Protein AF-A0A6L5K051-F1 (afdb_monomer)

Organism: Rhodocyclus tenuis (NCBI:txid1066)

Solvent-accessible surface area (backbone atoms only — not comparable to full-atom values): 16246 Å² total; per-residue (Å²): 131,89,74,88,84,75,87,75,92,74,72,88,47,52,93,65,36,58,68,44,36,49,52,49,55,48,61,52,51,78,69,44,66,83,86,56,74,38,72,46,80,41,66,62,33,51,41,56,59,35,55,50,50,77,45,16,72,32,46,60,33,37,30,37,34,65,46,56,59,57,36,51,31,66,68,66,47,56,70,76,52,64,88,68,86,67,63,47,67,61,43,51,52,53,31,54,77,68,50,41,39,71,68,34,40,40,43,64,74,56,50,76,44,50,82,74,54,82,79,38,46,74,51,80,83,44,89,39,47,70,27,33,43,26,79,48,94,56,42,48,73,92,52,74,65,65,42,76,53,90,78,73,62,44,72,82,68,33,81,28,29,40,37,35,51,45,42,57,50,77,74,34,83,48,73,84,50,39,58,60,51,52,48,53,51,50,51,51,50,54,51,53,60,72,68,54,83,81,82,52,54,62,26,45,45,75,37,80,69,26,79,79,64,59,61,71,69,57,57,51,53,36,53,76,68,69,22,38,37,65,65,52,27,61,77,66,74,44,70,81,88,54,64,65,52,36,48,31,48,68,32,35,41,33,36,42,80,43,44,64,59,56,43,29,44,66,74,65,30,63,92,40,51,49,76,42,72,78,78,132

Nearest PDB structures (foldseek):
  5xj2-assembly2_B  TM=2.422E-01  e=1.040E+00  Streptococcus pneumoniae TIGR4
  1dus-assembly1_A  TM=2.646E-01  e=6.492E+00  Methanocaldococcus jannaschii

Secondary structure (DSSP, 8-state):
--------------TT-HHHHHHHHHHHHTTS-TT--EEEEES---SHHHHHHHHBTTEEEEEEE--HHHHH-HHHHHHH-------HHHHHHHHHHTTHHHHTTB-HHHHTTGGGS---SS-TTSTTEEEEEESSTTTTTT-SSEEEP-PPPPSS-EEEEEEE---HHHH--SHHHHHHHHHHHHHHHHHHHHT-TT-S-EEEEPPTTHHHHS-HHHHHHHHHTT-BHHHHHHHTT--TTS-GGGGTEEEEEEESS-HHHHHHHHHT-GGGEEEE----

Mean predicted aligned error: 7.07 Å

Radius of gyration: 20.84 Å; Cα contacts (8 Å, |Δi|>4): 403; chains: 1; bounding box: 48×43×55 Å

pLDDT: mean 84.55, std 11.73, range [38.16, 95.94]

Sequence (280 aa):
MAGERVNCAVEDDGIWSISRTCELLQRIHERIPATADVAIYLPHTAFLFGKLLKISGRVREIYYLEEGYTSANTALLSQYCAPTPLDEAALVAALDAASLVDAWRIDRRRLAHLNEIPESALDARCEKYAGAFACSDDAFLGMAGVNRLPLVVAPRETSAQLLSFWGISNRYCDTRQIDPACRMVCEIIDVMLHENKSGLPMLVKLHPRDRKGLPAWFYERLRQRGVDYFAYCQRRAINTNIEPALLNFAHYHIFGRTAQAKYVSAFLGAPRMTQYGSAE

Structure (mmCIF, N/CA/C/O backbone):
data_AF-A0A6L5K051-F1
#
_entry.id   AF-A0A6L5K051-F1
#
loop_
_atom_site.group_PDB
_atom_site.id
_atom_site.type_symbol
_atom_site.label_atom_id
_atom_site.label_alt_id
_atom_site.label_comp_id
_atom_site.label_asym_id
_atom_site.label_entity_id
_atom_site.label_seq_id
_atom_site.pdbx_PDB_ins_code
_atom_site.Cartn_x
_atom_site.Cartn_y
_atom_site.Cartn_z
_atom_site.occupancy
_atom_site.B_iso_or_equiv
_atom_site.auth_seq_id
_atom_site.auth_comp_id
_atom_site.auth_asym_id
_atom_site.auth_atom_id
_atom_site.pdbx_PDB_model_num
ATOM 1 N N . MET A 1 1 ? -19.509 -18.912 13.335 1.00 38.16 1 MET A N 1
ATOM 2 C CA . MET A 1 1 ? -20.319 -18.184 12.336 1.00 38.16 1 MET A CA 1
ATOM 3 C C . MET A 1 1 ? -19.361 -17.467 11.406 1.00 38.16 1 MET A C 1
ATOM 5 O O . MET A 1 1 ? -18.442 -16.836 11.910 1.00 38.16 1 MET A O 1
ATOM 9 N N . ALA A 1 2 ? -19.497 -17.625 10.090 1.00 49.41 2 ALA A N 1
ATOM 10 C CA . ALA A 1 2 ? -18.684 -16.856 9.153 1.00 49.41 2 ALA A CA 1
ATOM 11 C C . ALA A 1 2 ? -19.181 -15.404 9.189 1.00 49.41 2 ALA A C 1
ATOM 13 O O . ALA A 1 2 ? -20.320 -15.146 8.813 1.00 49.41 2 ALA A O 1
ATOM 14 N N . GLY A 1 3 ? -18.375 -14.489 9.730 1.00 62.06 3 GLY A N 1
ATOM 15 C CA . GLY A 1 3 ? -18.686 -13.061 9.691 1.00 62.06 3 GLY A CA 1
ATOM 16 C C . GLY A 1 3 ? -18.733 -12.560 8.248 1.00 62.06 3 GLY A C 1
ATOM 17 O O . GLY A 1 3 ? -18.003 -13.061 7.388 1.00 62.06 3 GLY A O 1
ATOM 18 N N . GLU A 1 4 ? -19.596 -11.583 7.980 1.00 75.25 4 GLU A N 1
ATOM 19 C CA . GLU A 1 4 ? -19.651 -10.915 6.683 1.00 75.25 4 GLU A CA 1
ATOM 20 C C . GLU A 1 4 ? -18.319 -10.201 6.415 1.00 75.25 4 GLU A C 1
ATOM 22 O O . GLU A 1 4 ? -17.843 -9.408 7.230 1.00 75.25 4 GLU A O 1
ATOM 27 N N . ARG A 1 5 ? -17.682 -10.516 5.282 1.00 70.94 5 ARG A N 1
ATOM 28 C CA . ARG A 1 5 ? -16.441 -9.857 4.866 1.00 70.94 5 ARG A CA 1
ATOM 29 C C . ARG A 1 5 ? -16.779 -8.634 4.032 1.00 70.94 5 ARG A C 1
ATOM 31 O O . ARG A 1 5 ? -17.250 -8.762 2.906 1.00 70.94 5 ARG A O 1
ATOM 38 N N . VAL A 1 6 ? -16.469 -7.464 4.572 1.00 68.06 6 VAL A N 1
ATOM 39 C CA . VAL A 1 6 ? -16.655 -6.183 3.895 1.00 68.06 6 VAL A CA 1
ATOM 40 C C . VAL A 1 6 ? -15.299 -5.659 3.446 1.00 68.06 6 VAL A C 1
ATOM 42 O O . VAL A 1 6 ? -14.445 -5.321 4.263 1.00 68.06 6 VAL A O 1
ATOM 45 N N . ASN A 1 7 ? -15.100 -5.583 2.130 1.00 65.50 7 ASN A N 1
ATOM 46 C CA . ASN A 1 7 ? -13.890 -5.008 1.555 1.00 65.50 7 ASN A CA 1
ATOM 47 C C . ASN A 1 7 ? -14.082 -3.505 1.351 1.00 65.50 7 ASN A C 1
ATOM 49 O O . ASN A 1 7 ? -14.901 -3.074 0.537 1.00 65.50 7 ASN A O 1
ATOM 53 N N . CYS A 1 8 ? -13.283 -2.703 2.049 1.00 61.91 8 CYS A N 1
ATOM 54 C CA . CYS A 1 8 ? -13.222 -1.267 1.831 1.00 61.91 8 CYS A CA 1
ATOM 55 C C . CYS A 1 8 ? -11.930 -0.909 1.104 1.00 61.91 8 CYS A C 1
ATOM 57 O O . CYS A 1 8 ? -10.852 -1.025 1.674 1.00 61.91 8 CYS A O 1
ATOM 59 N N . ALA A 1 9 ? -12.035 -0.449 -0.145 1.00 57.34 9 ALA A N 1
ATOM 60 C CA . ALA A 1 9 ? -10.922 0.245 -0.779 1.00 57.34 9 ALA A CA 1
ATOM 61 C C . ALA A 1 9 ? -10.724 1.584 -0.057 1.00 57.34 9 ALA A C 1
ATOM 63 O O . ALA A 1 9 ? -11.646 2.405 -0.004 1.00 57.34 9 ALA A O 1
ATOM 64 N N . VAL A 1 10 ? -9.544 1.766 0.524 1.00 51.62 10 VAL A N 1
ATOM 65 C CA . VAL A 1 10 ? -9.167 2.963 1.274 1.00 51.62 10 VAL A CA 1
ATOM 66 C C . VAL A 1 10 ? -8.124 3.706 0.452 1.00 51.62 10 VAL A C 1
ATOM 68 O O . VAL A 1 10 ? -7.125 3.123 0.036 1.00 51.62 10 VAL A O 1
ATOM 71 N N . GLU A 1 11 ? -8.393 4.975 0.151 1.00 53.03 11 GLU A N 1
ATOM 72 C CA . GLU A 1 11 ? -7.347 5.866 -0.348 1.00 53.03 11 GLU A CA 1
ATOM 73 C C . GLU A 1 11 ? -6.447 6.262 0.822 1.00 53.03 11 GLU A C 1
ATOM 75 O O . GLU A 1 11 ? -6.932 6.306 1.948 1.00 53.03 11 GLU A O 1
ATOM 80 N N . ASP A 1 12 ? -5.170 6.550 0.556 1.00 55.09 12 ASP A N 1
ATOM 81 C CA . ASP A 1 12 ? -4.231 7.078 1.555 1.00 55.09 12 ASP A CA 1
ATOM 82 C C . ASP A 1 12 ? -4.906 8.208 2.353 1.00 55.09 12 ASP A C 1
ATOM 84 O O . ASP A 1 12 ? -5.230 9.278 1.813 1.00 55.09 12 ASP A O 1
ATOM 88 N N . ASP A 1 13 ? -5.160 7.935 3.633 1.00 51.41 13 ASP A N 1
ATOM 89 C CA . ASP A 1 13 ? -5.862 8.827 4.545 1.00 51.41 13 ASP A CA 1
ATOM 90 C C . ASP A 1 13 ? -5.037 10.079 4.842 1.00 51.41 13 ASP A C 1
ATOM 92 O O . ASP A 1 13 ? -5.566 11.019 5.417 1.00 51.41 13 ASP A O 1
ATOM 96 N N . GLY A 1 14 ? -3.796 10.167 4.351 1.00 54.16 14 GLY A N 1
ATOM 97 C CA . GLY A 1 14 ? -2.896 11.266 4.627 1.00 54.16 14 GLY A CA 1
ATOM 98 C C . GLY A 1 14 ? -2.503 11.213 6.093 1.00 54.16 14 GLY A C 1
ATOM 99 O O . GLY A 1 14 ? -3.328 11.409 6.982 1.00 54.16 14 GLY A O 1
ATOM 100 N N . ILE A 1 15 ? -1.223 10.964 6.346 1.00 62.50 15 ILE A N 1
ATOM 101 C CA . ILE A 1 15 ? -0.647 10.890 7.691 1.00 62.50 15 ILE A CA 1
ATOM 102 C C . ILE A 1 15 ? -1.201 12.047 8.556 1.00 62.50 15 ILE A C 1
ATOM 104 O O . ILE A 1 15 ? -0.953 13.214 8.260 1.00 62.50 15 ILE A O 1
ATOM 108 N N . TRP A 1 16 ? -1.997 11.711 9.581 1.00 68.31 16 TRP A N 1
ATOM 109 C CA . TRP A 1 16 ? -2.620 12.637 10.551 1.00 68.31 16 TRP A CA 1
ATOM 110 C C . TRP A 1 16 ? -3.780 13.539 10.070 1.00 68.31 16 TRP A C 1
ATOM 112 O O . TRP A 1 16 ? -4.185 14.443 10.801 1.00 68.31 16 TRP A O 1
ATOM 122 N N . SER A 1 17 ? -4.383 13.313 8.899 1.00 83.94 17 SER A N 1
ATOM 123 C CA . SER A 1 17 ? -5.519 14.131 8.438 1.00 83.94 17 SER A CA 1
ATOM 124 C C . SER A 1 17 ? -6.824 13.799 9.176 1.00 83.94 17 SER A C 1
ATOM 126 O O . SER A 1 17 ? -7.394 12.718 9.005 1.00 83.94 17 SER A O 1
ATOM 128 N N . ILE A 1 18 ? -7.345 14.762 9.948 1.00 88.00 18 ILE A N 1
ATOM 129 C CA . ILE A 1 18 ? -8.631 14.636 10.661 1.00 88.00 18 ILE A CA 1
ATOM 130 C C . ILE A 1 18 ? -9.780 14.375 9.681 1.00 88.00 18 ILE A C 1
ATOM 132 O O . ILE A 1 18 ? -10.537 13.423 9.871 1.00 88.00 18 ILE A O 1
ATOM 136 N N . SER A 1 19 ? -9.899 15.183 8.622 1.00 88.12 19 SER A N 1
ATOM 137 C CA . SER A 1 19 ? -11.010 15.079 7.667 1.00 88.12 19 SER A CA 1
ATOM 138 C C . SER A 1 19 ? -11.024 13.730 6.954 1.00 88.12 19 SER A C 1
ATOM 140 O O . SER A 1 19 ? -12.034 13.031 6.986 1.00 88.12 19 SER A O 1
ATOM 142 N N . ARG A 1 20 ? -9.886 13.309 6.392 1.00 84.44 20 ARG A N 1
ATOM 143 C CA . ARG A 1 20 ? -9.772 12.017 5.704 1.00 84.44 20 ARG A CA 1
ATOM 144 C C . ARG A 1 20 ? -9.960 10.834 6.649 1.00 84.44 20 ARG A C 1
ATOM 146 O O . ARG A 1 20 ? -10.574 9.845 6.258 1.00 84.44 20 ARG A O 1
ATOM 153 N N . THR A 1 21 ? -9.500 10.939 7.899 1.00 88.75 21 THR A N 1
ATOM 154 C CA . THR A 1 21 ? -9.758 9.897 8.903 1.00 88.75 21 THR A CA 1
ATOM 155 C C . THR A 1 21 ? -11.252 9.783 9.220 1.00 88.75 21 THR A C 1
ATOM 157 O O . THR A 1 21 ? -11.773 8.670 9.307 1.00 88.75 21 THR A O 1
ATOM 160 N N . CYS A 1 22 ? -11.963 10.907 9.355 1.00 90.88 22 CYS A N 1
ATOM 161 C CA . CYS A 1 22 ? -13.413 10.903 9.560 1.00 90.88 22 CYS A CA 1
ATOM 162 C C . CYS A 1 22 ? -14.143 10.295 8.353 1.00 90.88 22 CYS A C 1
ATOM 164 O O . CYS A 1 22 ? -14.974 9.406 8.529 1.00 90.88 22 CYS A O 1
ATOM 166 N N . GLU A 1 23 ? -13.782 10.696 7.130 1.00 88.88 23 GLU A N 1
ATOM 167 C CA . GLU A 1 23 ? -14.338 10.117 5.900 1.00 88.88 23 GLU A CA 1
ATOM 168 C C . GLU A 1 23 ? -14.112 8.601 5.824 1.00 88.88 23 GLU A C 1
ATOM 170 O O . GLU A 1 23 ? -15.012 7.852 5.443 1.00 88.88 23 GLU A O 1
ATOM 175 N N . LEU A 1 24 ? -12.924 8.126 6.209 1.00 87.44 24 LEU A N 1
ATOM 176 C CA . LEU A 1 24 ? -12.606 6.703 6.242 1.00 87.44 24 LEU A CA 1
ATOM 177 C C . LEU A 1 24 ? -13.478 5.948 7.254 1.00 87.44 24 LEU A C 1
ATOM 179 O O . LEU A 1 24 ? -14.102 4.943 6.904 1.00 87.44 24 LEU A O 1
ATOM 183 N N . LEU A 1 25 ? -13.558 6.438 8.493 1.00 90.62 25 LEU A N 1
ATOM 184 C CA . LEU A 1 25 ? -14.409 5.854 9.532 1.00 90.62 25 LEU A CA 1
ATOM 185 C C . LEU A 1 25 ? -15.881 5.833 9.112 1.00 90.62 25 LEU A C 1
ATOM 187 O O . LEU A 1 25 ? -16.574 4.846 9.361 1.00 90.62 25 LEU A O 1
ATOM 191 N N . GLN A 1 26 ? -16.356 6.881 8.444 1.00 91.31 26 GLN A N 1
ATOM 192 C CA . GLN A 1 26 ? -17.721 6.946 7.939 1.00 91.31 26 GLN A CA 1
ATOM 193 C C . GLN A 1 26 ? -17.963 5.909 6.834 1.00 91.31 26 GLN A C 1
ATOM 195 O O . GLN A 1 26 ? -18.887 5.106 6.948 1.00 91.31 26 GLN A O 1
ATOM 200 N N . ARG A 1 27 ? -17.090 5.837 5.821 1.00 88.50 27 ARG A N 1
ATOM 201 C CA . ARG A 1 27 ? -17.205 4.855 4.725 1.00 88.50 27 ARG A CA 1
ATOM 202 C C . ARG A 1 27 ? -17.170 3.414 5.211 1.00 88.50 27 ARG A C 1
ATOM 204 O O . ARG A 1 27 ? -17.828 2.556 4.625 1.00 88.50 27 ARG A O 1
ATOM 211 N N . ILE A 1 28 ? -16.369 3.123 6.239 1.00 87.75 28 ILE A N 1
ATOM 212 C CA . ILE A 1 28 ? -16.391 1.797 6.853 1.00 87.75 28 ILE A CA 1
ATOM 213 C C . ILE A 1 28 ? -17.730 1.612 7.568 1.00 87.75 28 ILE A C 1
ATOM 215 O O . ILE A 1 28 ? -18.412 0.640 7.272 1.00 87.75 28 ILE A O 1
ATOM 219 N N . HIS A 1 29 ? -18.141 2.549 8.433 1.00 88.44 29 HIS A N 1
ATOM 220 C CA . HIS A 1 29 ? -19.393 2.459 9.191 1.00 88.44 29 HIS A CA 1
ATOM 221 C C . HIS A 1 29 ? -20.619 2.215 8.299 1.00 88.44 29 HIS A C 1
ATOM 223 O O . HIS A 1 29 ? -21.429 1.357 8.625 1.00 88.44 29 HIS A O 1
ATOM 229 N N . GLU A 1 30 ? -20.717 2.894 7.156 1.00 89.81 30 GLU A N 1
ATOM 230 C CA . GLU A 1 30 ? -21.809 2.744 6.181 1.00 89.81 30 GLU A CA 1
ATOM 231 C C . GLU A 1 30 ? -21.907 1.338 5.569 1.00 89.81 30 GLU A C 1
ATOM 233 O O . GLU A 1 30 ? -22.959 0.954 5.062 1.00 89.81 30 GLU A O 1
ATOM 238 N N . ARG A 1 31 ? -20.823 0.557 5.607 1.00 87.31 31 ARG A N 1
ATOM 239 C CA . ARG A 1 31 ? -20.755 -0.779 5.004 1.00 87.31 31 ARG A CA 1
ATOM 240 C C . ARG A 1 31 ? -20.834 -1.918 6.014 1.00 87.31 31 ARG A C 1
ATOM 242 O O . ARG A 1 31 ? -20.873 -3.067 5.593 1.00 87.31 31 ARG A O 1
ATOM 249 N N . ILE A 1 32 ? -20.839 -1.630 7.316 1.00 85.69 32 ILE A N 1
ATOM 250 C CA . ILE A 1 32 ? -20.931 -2.651 8.369 1.00 85.69 32 ILE A CA 1
ATOM 251 C C . ILE A 1 32 ? -22.110 -2.372 9.312 1.00 85.69 32 ILE A C 1
ATOM 253 O O . ILE A 1 32 ? -22.264 -1.238 9.771 1.00 85.69 32 ILE A O 1
ATOM 257 N N . PRO A 1 33 ? -22.909 -3.387 9.699 1.00 84.69 33 PRO A N 1
ATOM 258 C CA . PRO A 1 33 ? -24.060 -3.191 10.583 1.00 84.69 33 PRO A CA 1
ATOM 259 C C . PRO A 1 33 ? -23.672 -2.482 11.881 1.00 84.69 33 PRO A C 1
ATOM 261 O O . PRO A 1 33 ? -22.758 -2.940 12.563 1.00 84.69 33 PRO A O 1
ATOM 264 N N . ALA A 1 34 ? -24.362 -1.397 12.253 1.00 83.19 34 ALA A N 1
ATOM 265 C CA . ALA A 1 34 ? -23.999 -0.523 13.382 1.00 83.19 34 ALA A CA 1
ATOM 266 C C . ALA A 1 34 ? -23.792 -1.254 14.728 1.00 83.19 34 ALA A C 1
ATOM 268 O O . ALA A 1 34 ? -23.049 -0.784 15.586 1.00 83.19 34 ALA A O 1
ATOM 269 N N . THR A 1 35 ? -24.421 -2.417 14.908 1.00 81.38 35 THR A N 1
ATOM 270 C CA . THR A 1 35 ? -24.326 -3.254 16.113 1.00 81.38 35 THR A CA 1
ATOM 271 C C . THR A 1 35 ? -23.187 -4.273 16.084 1.00 81.38 35 THR A C 1
ATOM 273 O O . THR A 1 35 ? -22.880 -4.851 17.124 1.00 81.38 35 THR A O 1
ATOM 276 N N . ALA A 1 36 ? -22.569 -4.506 14.925 1.00 84.88 36 ALA A N 1
ATOM 277 C CA . ALA A 1 36 ? -21.522 -5.502 14.759 1.00 84.88 36 ALA A CA 1
ATOM 278 C C . ALA A 1 36 ? -20.193 -5.029 15.357 1.00 84.88 36 ALA A C 1
ATOM 280 O O . ALA A 1 36 ? -19.746 -3.903 15.107 1.00 84.88 36 ALA A O 1
ATOM 281 N N . ASP A 1 37 ? -19.557 -5.930 16.100 1.00 88.75 37 ASP A N 1
ATOM 282 C CA . ASP A 1 37 ? -18.143 -5.842 16.443 1.00 88.75 37 ASP A CA 1
ATOM 283 C C . ASP A 1 37 ? -17.278 -6.074 15.190 1.00 88.75 37 ASP A C 1
ATOM 285 O O . ASP A 1 37 ? -17.676 -6.784 14.263 1.00 88.75 37 ASP A O 1
ATOM 289 N N . VAL A 1 38 ? -16.090 -5.466 15.157 1.00 90.25 38 VAL A N 1
ATOM 290 C CA . VAL A 1 38 ? -15.238 -5.402 13.961 1.00 90.25 38 VAL A CA 1
ATOM 291 C C . VAL A 1 38 ? -13.844 -5.949 14.251 1.00 90.25 38 VAL A C 1
ATOM 293 O O . VAL A 1 38 ? -13.198 -5.553 15.226 1.00 90.25 38 VAL A O 1
ATOM 296 N N . ALA A 1 39 ? -13.367 -6.806 13.351 1.00 92.31 39 ALA A N 1
ATOM 297 C CA . ALA A 1 39 ? -11.957 -7.143 13.199 1.00 92.31 39 ALA A CA 1
ATOM 298 C C . ALA A 1 39 ? -11.387 -6.367 12.004 1.00 92.31 39 ALA A C 1
ATOM 300 O O . ALA A 1 39 ? -11.973 -6.389 10.919 1.00 92.31 39 ALA A O 1
ATOM 301 N N . ILE A 1 40 ? -10.266 -5.669 12.190 1.00 90.56 40 ILE A N 1
ATOM 302 C CA . ILE A 1 40 ? -9.651 -4.837 11.148 1.00 90.56 40 ILE A CA 1
ATOM 303 C C . ILE A 1 40 ? -8.306 -5.430 10.744 1.00 90.56 40 ILE A C 1
ATOM 305 O O . ILE A 1 40 ? -7.479 -5.748 11.592 1.00 90.56 40 ILE A O 1
ATOM 309 N N . TYR A 1 41 ? -8.090 -5.538 9.436 1.00 91.00 41 TYR A N 1
ATOM 310 C CA . TYR A 1 41 ? -6.853 -6.008 8.822 1.00 91.00 41 TYR A CA 1
ATOM 311 C C . TYR A 1 41 ? -6.197 -4.820 8.122 1.00 91.00 41 TYR A C 1
ATOM 313 O O . TYR A 1 41 ? -6.800 -4.243 7.216 1.00 91.00 41 TYR A O 1
ATOM 321 N N . LEU A 1 42 ? -5.004 -4.415 8.554 1.00 87.44 42 LEU A N 1
ATOM 322 C CA . LEU A 1 42 ? -4.364 -3.191 8.064 1.00 87.44 42 LEU A CA 1
ATOM 323 C C . LEU A 1 42 ? -2.828 -3.287 8.048 1.00 87.44 42 LEU A C 1
ATOM 325 O O . LEU A 1 42 ? -2.269 -4.067 8.812 1.00 87.44 42 LEU A O 1
ATOM 329 N N . PRO A 1 43 ? -2.120 -2.509 7.210 1.00 81.12 43 PRO A N 1
ATOM 330 C CA . PRO A 1 43 ? -0.661 -2.601 7.113 1.00 81.12 43 PRO A CA 1
ATOM 331 C C . PRO A 1 43 ? 0.077 -2.070 8.356 1.00 81.12 43 PRO A C 1
ATOM 333 O O . PRO A 1 43 ? 1.040 -2.681 8.814 1.00 81.12 43 PRO A O 1
ATOM 336 N N . HIS A 1 44 ? -0.390 -0.966 8.950 1.00 78.38 44 HIS A N 1
ATOM 337 C CA . HIS A 1 44 ? 0.209 -0.354 10.145 1.00 78.38 44 HIS A CA 1
ATOM 338 C C . HIS A 1 44 ? -0.776 0.584 10.872 1.00 78.38 44 HIS A C 1
ATOM 340 O O . HIS A 1 44 ? -1.638 1.205 10.253 1.00 78.38 44 HIS A O 1
ATOM 346 N N . THR A 1 45 ? -0.635 0.755 12.189 1.00 71.06 45 THR A N 1
ATOM 347 C CA . THR A 1 45 ? -1.493 1.627 13.027 1.00 71.06 45 THR A CA 1
ATOM 348 C C . THR A 1 45 ? -0.870 2.984 13.365 1.00 71.06 45 THR A C 1
ATOM 350 O O . THR A 1 45 ? -1.366 3.661 14.261 1.00 71.06 45 THR A O 1
ATOM 353 N N . ALA A 1 46 ? 0.232 3.378 12.721 1.00 66.69 46 ALA A N 1
ATOM 354 C CA . ALA A 1 46 ? 1.063 4.493 13.192 1.00 66.69 46 ALA A CA 1
ATOM 355 C C . ALA A 1 46 ? 0.371 5.870 13.189 1.00 66.69 46 ALA A C 1
ATOM 357 O O . ALA A 1 46 ? 0.873 6.797 13.810 1.00 66.69 46 ALA A O 1
ATOM 358 N N . PHE A 1 47 ? -0.760 6.002 12.496 1.00 79.88 47 PHE A N 1
ATOM 359 C CA . PHE A 1 47 ? -1.423 7.276 12.220 1.00 79.88 47 PHE A CA 1
ATOM 360 C C . PHE A 1 47 ? -2.699 7.481 13.049 1.00 79.88 47 PHE A C 1
ATOM 362 O O . PHE A 1 47 ? -3.104 6.624 13.842 1.00 79.88 47 PHE A O 1
ATOM 369 N N . LEU A 1 48 ? -3.365 8.620 12.825 1.00 86.31 48 LEU A N 1
ATOM 370 C CA . LEU A 1 48 ? -4.598 9.020 13.508 1.00 86.31 48 LEU A CA 1
A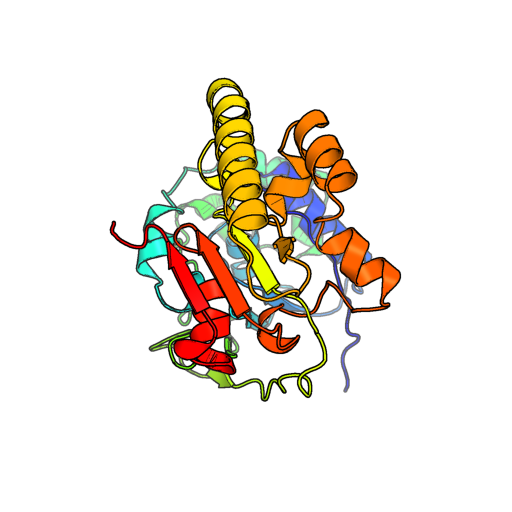TOM 371 C C . LEU A 1 48 ? -5.662 7.913 13.499 1.00 86.31 48 LEU A C 1
ATOM 373 O O . LEU A 1 48 ? -6.174 7.550 14.558 1.00 86.31 48 LEU A O 1
ATOM 377 N N . PHE A 1 49 ? -5.939 7.321 12.334 1.00 88.62 49 PHE A N 1
ATOM 378 C CA . PHE A 1 49 ? -6.894 6.222 12.208 1.00 88.62 49 PHE A CA 1
ATOM 379 C C . PHE A 1 49 ? -6.567 5.066 13.163 1.00 88.62 49 PHE A C 1
ATOM 381 O O . PHE A 1 49 ? -7.420 4.645 13.941 1.00 88.62 49 PHE A O 1
ATOM 388 N N . GLY A 1 50 ? -5.309 4.615 13.190 1.00 88.38 50 GLY A N 1
ATOM 389 C CA . GLY A 1 50 ? -4.856 3.540 14.071 1.00 88.38 50 GLY A CA 1
ATOM 390 C C . GLY A 1 50 ? -5.030 3.856 15.559 1.00 88.38 50 GLY A C 1
ATOM 391 O O . GLY A 1 50 ? -5.475 2.984 16.308 1.00 88.38 50 GLY A O 1
ATOM 392 N N . LYS A 1 51 ? -4.762 5.098 15.995 1.00 89.12 51 LYS A N 1
ATOM 393 C CA . LYS A 1 51 ? -5.035 5.523 17.383 1.00 89.12 51 LYS A CA 1
ATOM 394 C C . LYS A 1 51 ? -6.527 5.418 17.718 1.00 89.12 51 LYS A C 1
ATOM 396 O O . LYS A 1 51 ? -6.871 4.885 18.774 1.00 89.12 51 LYS A O 1
ATOM 401 N N . LEU A 1 52 ? -7.409 5.833 16.805 1.00 92.88 52 LEU A N 1
ATOM 402 C CA . LEU A 1 52 ? -8.862 5.730 16.989 1.00 92.88 52 LEU A CA 1
ATOM 403 C C . LEU A 1 52 ? -9.337 4.269 17.070 1.00 92.88 52 LEU A C 1
ATOM 405 O O . LEU A 1 52 ? -10.158 3.940 17.929 1.00 92.88 52 LEU A O 1
ATOM 409 N N . LEU A 1 53 ? -8.768 3.359 16.269 1.00 92.69 53 LEU A N 1
ATOM 410 C CA . LEU A 1 53 ? -9.087 1.925 16.352 1.00 92.69 53 LEU A CA 1
ATOM 411 C C . LEU A 1 53 ? -8.759 1.341 17.734 1.00 92.69 53 LEU A C 1
ATOM 413 O O . LEU A 1 53 ? -9.555 0.585 18.300 1.00 92.69 53 LEU A O 1
ATOM 417 N N . LYS A 1 54 ? -7.621 1.730 18.327 1.00 91.56 54 LYS A N 1
ATOM 418 C CA . LYS A 1 54 ? -7.203 1.268 19.664 1.00 91.56 54 LYS A CA 1
ATOM 419 C C . LYS A 1 54 ? -8.180 1.682 20.767 1.00 91.56 54 LYS A C 1
ATOM 421 O O . LYS A 1 54 ? -8.317 0.955 21.750 1.00 91.56 54 LYS A O 1
ATOM 426 N N . ILE A 1 55 ? -8.896 2.794 20.599 1.00 93.62 55 ILE A N 1
ATOM 427 C CA . ILE A 1 55 ? -9.835 3.329 21.602 1.00 93.62 55 ILE A CA 1
ATOM 428 C C . ILE A 1 55 ? -11.318 3.132 21.253 1.00 93.62 55 ILE A C 1
ATOM 430 O O . ILE A 1 55 ? -12.186 3.473 22.048 1.00 93.62 55 ILE A O 1
ATOM 434 N N . SER A 1 56 ? -11.624 2.555 20.088 1.00 94.62 56 SER A N 1
ATOM 435 C CA . SER A 1 56 ? -12.995 2.267 19.647 1.00 94.62 56 SER A CA 1
ATOM 436 C C . SER A 1 56 ? -13.580 1.023 20.324 1.00 94.62 56 SER A C 1
ATOM 438 O O . SER A 1 56 ? -13.100 -0.085 20.113 1.00 94.62 56 SER A O 1
ATOM 440 N N . GLY A 1 57 ? -14.677 1.142 21.064 1.00 94.94 57 GLY A N 1
ATOM 441 C CA . GLY A 1 57 ? -15.366 -0.002 21.673 1.00 94.94 57 GLY A CA 1
ATOM 442 C C . GLY A 1 57 ? -15.994 -0.989 20.676 1.00 94.94 57 GLY A C 1
ATOM 443 O O . GLY A 1 57 ? -16.440 -2.057 21.088 1.00 94.94 57 GLY A O 1
ATOM 444 N N . ARG A 1 58 ? -16.049 -0.643 19.383 1.00 93.62 58 ARG A N 1
ATOM 445 C CA . ARG A 1 58 ? -16.558 -1.503 18.304 1.00 93.62 58 ARG A CA 1
ATOM 446 C C . ARG A 1 58 ? -15.471 -2.388 17.683 1.00 93.62 58 ARG A C 1
ATOM 448 O O . ARG A 1 58 ? -15.773 -3.445 17.139 1.00 93.62 58 ARG A O 1
ATOM 455 N N . VAL A 1 59 ? -14.206 -1.977 17.772 1.00 94.88 59 VAL A N 1
ATOM 456 C CA . VAL A 1 59 ? -13.067 -2.767 17.285 1.00 94.88 59 VAL A CA 1
ATOM 457 C C . VAL A 1 59 ? -12.633 -3.745 18.368 1.00 94.88 59 VAL A C 1
ATOM 459 O O . VAL A 1 59 ? -12.232 -3.315 19.454 1.00 94.88 59 VAL A O 1
ATOM 462 N N . ARG A 1 60 ? -12.685 -5.041 18.054 1.00 95.25 60 ARG A N 1
ATOM 463 C CA . ARG A 1 60 ? -12.245 -6.131 18.939 1.00 95.25 60 ARG A CA 1
ATOM 464 C C . ARG A 1 60 ? -10.833 -6.586 18.627 1.00 95.25 60 ARG A C 1
ATOM 466 O O . ARG A 1 60 ? -10.043 -6.775 19.542 1.00 95.25 60 ARG A O 1
ATOM 473 N N . GLU A 1 61 ? -10.530 -6.709 17.343 1.00 95.62 61 GLU A N 1
ATOM 474 C CA . GLU A 1 61 ? -9.299 -7.324 16.866 1.00 95.62 61 GLU A CA 1
ATOM 475 C C . GLU A 1 61 ? -8.650 -6.455 15.792 1.00 95.62 61 GLU A C 1
ATOM 477 O O . GLU A 1 61 ? -9.313 -5.911 14.903 1.00 95.62 61 GLU A O 1
ATOM 482 N N . ILE A 1 62 ? -7.333 -6.338 15.883 1.00 94.12 62 ILE A N 1
ATOM 483 C CA . ILE A 1 62 ? -6.467 -5.682 14.918 1.00 94.12 62 ILE A CA 1
ATOM 484 C C . ILE A 1 62 ? -5.450 -6.717 14.448 1.00 94.12 62 ILE A C 1
ATOM 486 O O . ILE A 1 62 ? -4.647 -7.222 15.237 1.00 94.12 62 ILE A O 1
ATOM 490 N N . TYR A 1 63 ? -5.484 -6.999 13.150 1.00 94.00 63 TYR A N 1
ATOM 491 C CA . TYR A 1 63 ? -4.527 -7.841 12.453 1.00 94.00 63 TYR A CA 1
ATOM 492 C C . TYR A 1 63 ? -3.631 -6.987 11.562 1.00 94.00 63 TYR A C 1
ATOM 494 O O . TYR A 1 63 ? -4.123 -6.155 10.792 1.00 94.00 63 TYR A O 1
ATOM 502 N N . TYR A 1 64 ? -2.322 -7.224 11.622 1.00 92.19 64 TYR A N 1
ATOM 503 C CA . TYR A 1 64 ? -1.381 -6.555 10.725 1.00 92.19 64 TYR A CA 1
ATOM 504 C C . TYR A 1 64 ? -1.160 -7.346 9.438 1.00 92.19 64 TYR A C 1
ATOM 506 O O . TYR A 1 64 ? -1.039 -8.569 9.463 1.00 92.19 64 TYR A O 1
ATOM 514 N N . LEU A 1 65 ? -1.096 -6.648 8.308 1.00 90.81 65 LEU A N 1
ATOM 515 C CA . LEU A 1 65 ? -0.769 -7.212 7.000 1.00 90.81 65 LEU A CA 1
ATOM 516 C C . LEU A 1 65 ? 0.617 -6.741 6.577 1.00 90.81 65 LEU A C 1
ATOM 518 O O . LEU A 1 65 ? 0.952 -5.572 6.740 1.00 90.81 65 LEU A O 1
ATOM 522 N N . GLU A 1 66 ? 1.441 -7.642 6.055 1.00 88.75 66 GLU A N 1
ATOM 523 C CA . GLU A 1 66 ? 2.781 -7.269 5.614 1.00 88.75 66 GLU A CA 1
ATOM 524 C C . GLU A 1 66 ? 2.760 -6.199 4.515 1.00 88.75 66 GLU A C 1
ATOM 526 O O . GLU A 1 66 ? 2.111 -6.367 3.485 1.00 88.75 66 GLU A O 1
ATOM 531 N N . GLU A 1 67 ? 3.559 -5.146 4.700 1.00 79.94 67 GLU A N 1
ATOM 532 C CA . GLU A 1 67 ? 3.753 -4.079 3.720 1.00 79.94 67 GLU A CA 1
ATOM 533 C C . GLU A 1 67 ? 5.249 -3.810 3.489 1.00 79.94 67 GLU A C 1
ATOM 535 O O . GLU A 1 67 ? 5.862 -2.940 4.098 1.00 79.94 67 GLU A O 1
ATOM 540 N N . GLY A 1 68 ? 5.881 -4.553 2.586 1.00 80.62 68 GLY A N 1
ATOM 541 C CA . GLY A 1 68 ? 7.248 -4.274 2.156 1.00 80.62 68 GLY A CA 1
ATOM 542 C C . GLY A 1 68 ? 8.252 -4.147 3.311 1.00 80.62 68 GLY A C 1
ATOM 543 O O . GLY A 1 68 ? 8.333 -4.991 4.198 1.00 80.62 68 GLY A O 1
ATOM 544 N N . TYR A 1 69 ? 9.063 -3.087 3.289 1.00 76.81 69 TYR A N 1
ATOM 545 C CA . TYR A 1 69 ? 10.093 -2.859 4.310 1.00 76.81 69 TYR A CA 1
ATOM 546 C C . TYR A 1 69 ? 9.539 -2.400 5.667 1.00 76.81 69 TYR A C 1
ATOM 548 O O . TYR A 1 69 ? 10.195 -2.615 6.683 1.00 76.81 69 TYR A O 1
ATOM 556 N N . THR A 1 70 ? 8.340 -1.820 5.690 1.00 77.31 70 THR A N 1
ATOM 557 C CA . THR A 1 70 ? 7.633 -1.331 6.883 1.00 77.31 70 THR A CA 1
ATOM 558 C C . THR A 1 70 ? 7.482 -2.437 7.932 1.00 77.31 70 THR A C 1
ATOM 560 O O . THR A 1 70 ? 7.799 -2.247 9.104 1.00 77.31 70 THR A O 1
ATOM 563 N N . SER A 1 71 ? 7.068 -3.631 7.509 1.00 81.69 71 SER A N 1
ATOM 564 C CA . SER A 1 71 ? 6.854 -4.779 8.400 1.00 81.69 71 SER A CA 1
ATOM 565 C C . SER A 1 71 ? 8.146 -5.425 8.910 1.00 81.69 71 SER A C 1
ATOM 567 O O . SER A 1 71 ? 8.122 -6.064 9.958 1.00 81.69 71 SER A O 1
ATOM 569 N N . ALA A 1 72 ? 9.263 -5.290 8.190 1.00 79.06 72 ALA A N 1
ATO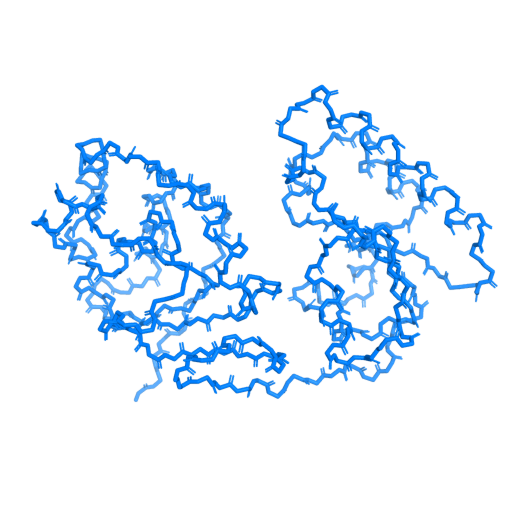M 570 C CA . ALA A 1 72 ? 10.548 -5.896 8.561 1.00 79.06 72 ALA A CA 1
ATOM 571 C C . ALA A 1 72 ? 11.476 -4.963 9.337 1.00 79.06 72 ALA A C 1
ATOM 573 O O . ALA A 1 72 ? 12.468 -5.406 9.911 1.00 79.06 72 ALA A O 1
ATOM 574 N N . ASN A 1 73 ? 11.176 -3.666 9.358 1.00 72.94 73 ASN A N 1
ATOM 575 C CA . ASN A 1 73 ? 11.994 -2.686 10.045 1.00 72.94 73 ASN A CA 1
ATOM 576 C C . ASN A 1 73 ? 11.110 -1.623 10.704 1.00 72.94 73 ASN A C 1
ATOM 578 O O . ASN A 1 73 ? 10.793 -0.583 10.128 1.00 72.94 73 ASN A O 1
ATOM 582 N N . THR A 1 74 ? 10.753 -1.878 11.960 1.00 65.19 74 THR A N 1
ATOM 583 C CA . THR A 1 74 ? 9.960 -0.960 12.787 1.00 65.19 74 THR A CA 1
ATOM 584 C C . THR A 1 74 ? 10.671 0.373 13.044 1.00 65.19 74 THR A C 1
ATOM 586 O O . THR A 1 74 ? 10.004 1.392 13.229 1.00 65.19 74 THR A O 1
ATOM 589 N N . ALA A 1 75 ? 12.009 0.406 12.990 1.00 64.81 75 ALA A N 1
ATOM 590 C CA . ALA A 1 75 ? 12.783 1.634 13.151 1.00 64.81 75 ALA A CA 1
ATOM 591 C C . ALA A 1 75 ? 12.623 2.581 11.948 1.00 64.81 75 ALA A C 1
ATOM 593 O O . ALA A 1 75 ? 12.505 3.789 12.150 1.00 64.81 75 ALA A O 1
ATOM 594 N N . LEU A 1 76 ? 12.531 2.059 10.717 1.00 61.12 76 LEU A N 1
ATOM 595 C CA . LEU A 1 76 ? 12.294 2.871 9.512 1.00 61.12 76 LEU A CA 1
ATOM 596 C C . LEU A 1 76 ? 10.988 3.674 9.613 1.00 61.12 76 LEU A C 1
ATOM 598 O O . LEU A 1 76 ? 10.956 4.845 9.259 1.00 61.12 76 LEU A O 1
ATOM 602 N N . LEU A 1 77 ? 9.926 3.085 10.162 1.00 59.12 77 LEU A N 1
ATOM 603 C CA . LEU A 1 77 ? 8.646 3.770 10.373 1.00 59.12 77 LEU A CA 1
ATOM 604 C C . LEU A 1 77 ? 8.690 4.842 11.452 1.00 59.12 77 LEU A C 1
ATOM 606 O O . LEU A 1 77 ? 8.069 5.887 11.283 1.00 59.12 77 LEU A O 1
ATOM 610 N N . SER A 1 78 ? 9.417 4.602 12.545 1.00 56.91 78 SER A N 1
ATOM 611 C CA . SER A 1 78 ? 9.549 5.589 13.624 1.00 56.91 78 SER A CA 1
ATOM 612 C C . SER A 1 78 ? 10.177 6.908 13.147 1.00 56.91 78 SER A C 1
ATOM 614 O O . SER A 1 78 ? 9.903 7.955 13.721 1.00 56.91 78 SER A O 1
ATOM 616 N N . GLN A 1 79 ? 10.938 6.879 12.045 1.00 57.34 79 GLN A N 1
ATOM 617 C CA . GLN A 1 79 ? 11.485 8.071 11.386 1.00 57.34 79 GLN A CA 1
ATOM 618 C C . GLN A 1 79 ? 10.438 8.841 10.561 1.00 57.34 79 GLN A C 1
ATOM 620 O O . GLN A 1 79 ? 10.539 10.058 10.435 1.00 57.34 79 GLN A O 1
ATOM 625 N N . TYR A 1 80 ? 9.429 8.155 10.011 1.00 52.28 80 TYR A N 1
ATOM 626 C CA . TYR A 1 80 ? 8.328 8.770 9.252 1.00 52.28 80 TYR A CA 1
ATOM 627 C C . TYR A 1 80 ? 7.129 9.156 10.131 1.00 52.28 80 TYR A C 1
ATOM 629 O O . TYR A 1 80 ? 6.287 9.947 9.712 1.00 52.28 80 TYR A O 1
ATOM 637 N N . CYS A 1 81 ? 7.063 8.624 11.350 1.00 56.31 81 CYS A N 1
ATOM 638 C CA . CYS A 1 81 ? 6.052 8.934 12.358 1.00 56.31 81 CYS A CA 1
ATOM 639 C C . CYS A 1 81 ? 6.634 9.910 13.382 1.00 56.31 81 CYS A C 1
ATOM 641 O O . CYS A 1 81 ? 6.694 9.611 14.571 1.00 56.31 81 CYS A O 1
ATOM 643 N N . ALA A 1 82 ? 7.132 11.058 12.913 1.00 55.47 82 ALA A N 1
ATOM 644 C CA . ALA A 1 82 ? 7.465 12.131 13.836 1.00 55.47 82 ALA A CA 1
ATOM 645 C C . ALA A 1 82 ? 6.161 12.544 14.547 1.00 55.47 82 ALA A C 1
ATOM 647 O O . ALA A 1 82 ? 5.197 12.872 13.841 1.00 55.47 82 ALA A O 1
ATOM 648 N N . PRO A 1 83 ? 6.110 12.515 15.894 1.00 59.75 83 PRO A N 1
ATOM 649 C CA . PRO A 1 83 ? 4.904 12.831 16.642 1.00 59.75 83 PRO A CA 1
ATOM 650 C C . PRO A 1 83 ? 4.521 14.266 16.319 1.00 59.75 83 PRO A C 1
ATOM 652 O O . PRO A 1 83 ? 5.167 15.220 16.752 1.00 59.75 83 PRO A O 1
ATOM 655 N N . THR A 1 84 ? 3.505 14.410 15.478 1.00 65.00 84 THR A N 1
ATOM 656 C CA . THR A 1 84 ? 2.928 15.707 15.162 1.00 65.00 84 THR A CA 1
ATOM 657 C C . THR A 1 84 ? 1.765 15.864 16.123 1.00 65.00 84 THR A C 1
ATOM 659 O O . THR A 1 84 ? 0.823 15.075 16.028 1.00 65.00 84 THR A O 1
ATOM 662 N N . PRO A 1 85 ? 1.823 16.819 17.067 1.00 73.31 85 PRO A N 1
ATOM 663 C CA . PRO A 1 85 ? 0.720 17.043 17.985 1.00 73.31 85 PRO A CA 1
ATOM 664 C C . PRO A 1 85 ? -0.559 17.278 17.185 1.00 73.31 85 PRO A C 1
ATOM 666 O O . PRO A 1 85 ? -0.619 18.173 16.339 1.00 73.31 85 PRO A O 1
ATOM 669 N N . LEU A 1 86 ? -1.562 16.442 17.426 1.00 81.94 86 LEU A N 1
ATOM 670 C CA . LEU A 1 86 ? -2.879 16.608 16.838 1.00 81.94 86 LEU A CA 1
ATOM 671 C C . LEU A 1 86 ? -3.635 17.688 17.603 1.00 81.94 86 LEU A C 1
ATOM 673 O O . LEU A 1 86 ? -3.567 17.744 18.833 1.00 81.94 86 LEU A O 1
ATOM 677 N N . ASP A 1 87 ? -4.414 18.488 16.881 1.00 88.69 87 ASP A N 1
ATOM 678 C CA . ASP A 1 87 ? -5.453 19.311 17.492 1.00 88.69 87 ASP A CA 1
ATOM 679 C C . ASP A 1 87 ? -6.606 18.397 17.941 1.00 88.69 87 ASP A C 1
ATOM 681 O O . ASP A 1 87 ? -7.500 18.044 17.167 1.00 88.69 87 ASP A O 1
ATOM 685 N N . GLU A 1 88 ? -6.543 17.951 19.197 1.00 90.88 88 GLU A N 1
ATOM 686 C CA . GLU A 1 88 ? -7.532 17.052 19.801 1.00 90.88 88 GLU A CA 1
ATOM 687 C C . GLU A 1 88 ? -8.921 17.693 19.868 1.00 90.88 88 GLU A C 1
ATOM 689 O O . GLU A 1 88 ? -9.919 16.999 19.684 1.00 90.88 88 GLU A O 1
ATOM 694 N N . ALA A 1 89 ? -9.005 19.013 20.063 1.00 91.12 89 ALA A N 1
ATOM 695 C CA . ALA A 1 89 ? -10.280 19.720 20.100 1.00 91.12 89 ALA A CA 1
ATOM 696 C C . ALA A 1 89 ? -10.940 19.729 18.715 1.00 91.12 89 ALA A C 1
ATOM 698 O O . ALA A 1 89 ? -12.125 19.403 18.593 1.00 91.12 89 ALA A O 1
ATOM 699 N N . ALA A 1 90 ? -10.170 20.028 17.663 1.00 92.56 90 ALA A N 1
ATOM 700 C CA . ALA A 1 90 ? -10.652 19.945 16.288 1.00 92.56 90 ALA A CA 1
ATOM 701 C C . ALA A 1 90 ? -11.048 18.510 15.906 1.00 92.56 90 ALA A C 1
ATOM 703 O O . ALA A 1 90 ? -12.066 18.307 15.242 1.00 92.56 90 ALA A O 1
ATOM 704 N N . LEU A 1 91 ? -10.283 17.509 16.351 1.00 93.19 91 LEU A N 1
ATOM 705 C CA . LEU A 1 91 ? -10.597 16.101 16.121 1.00 93.19 91 LEU A CA 1
ATOM 706 C C . LEU A 1 91 ? -11.913 15.692 16.791 1.00 93.19 91 LEU A C 1
ATOM 708 O O . LEU A 1 91 ? -12.760 15.083 16.137 1.00 93.19 91 LEU A O 1
ATOM 712 N N . VAL A 1 92 ? -12.098 16.027 18.071 1.00 94.38 92 VAL A N 1
ATOM 713 C CA . VAL A 1 92 ? -13.337 15.742 18.811 1.00 94.38 92 VAL A CA 1
ATOM 714 C C . VAL A 1 92 ? -14.526 16.394 18.110 1.00 94.38 92 VAL A C 1
ATOM 716 O O . VAL A 1 92 ? -15.506 15.710 17.824 1.00 94.38 92 VAL A O 1
ATOM 719 N N . ALA A 1 93 ? -14.414 17.678 17.758 1.00 94.44 93 ALA A N 1
ATOM 720 C CA . ALA A 1 93 ? -15.475 18.402 17.064 1.00 94.44 93 ALA A CA 1
ATOM 721 C C . ALA A 1 93 ? -15.831 17.763 15.711 1.00 94.44 93 ALA A C 1
ATOM 723 O O . ALA A 1 93 ? -17.011 17.615 15.395 1.00 94.44 93 ALA A O 1
ATOM 724 N N . ALA A 1 94 ? -14.833 17.344 14.927 1.00 95.00 94 ALA A N 1
ATOM 725 C CA . ALA A 1 94 ? -15.055 16.691 13.638 1.00 95.00 94 ALA A CA 1
ATOM 726 C C . ALA A 1 94 ? -15.729 15.316 13.786 1.00 95.00 94 ALA A C 1
ATOM 728 O O . ALA A 1 94 ? -16.670 15.006 13.052 1.00 95.00 94 ALA A O 1
ATOM 729 N N . LEU A 1 95 ? -15.285 14.502 14.750 1.00 95.94 95 LEU A N 1
ATOM 730 C CA . LEU A 1 95 ? -15.882 13.193 15.021 1.00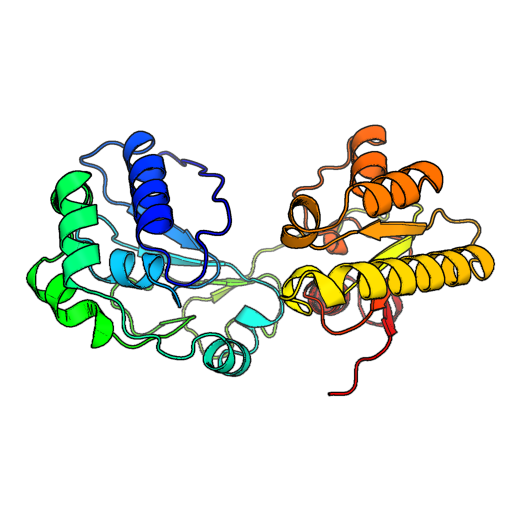 95.94 95 LEU A CA 1
ATOM 731 C C . LEU A 1 95 ? -17.319 13.319 15.547 1.00 95.94 95 LEU A C 1
ATOM 733 O O . LEU A 1 95 ? -18.173 12.530 15.145 1.00 95.94 95 LEU A O 1
ATOM 737 N N . ASP A 1 96 ? -17.600 14.298 16.410 1.00 94.88 96 ASP A N 1
ATOM 738 C CA . ASP A 1 96 ? -18.948 14.559 16.927 1.00 94.88 96 ASP A CA 1
ATOM 739 C C . ASP A 1 96 ? -19.884 15.073 15.824 1.00 94.88 96 ASP A C 1
ATOM 741 O O . ASP A 1 96 ? -20.997 14.565 15.681 1.00 94.88 96 ASP A O 1
ATOM 745 N N . ALA A 1 97 ? -19.424 16.003 14.978 1.00 94.56 97 ALA A N 1
ATOM 746 C CA . ALA A 1 97 ? -20.205 16.506 13.845 1.00 94.56 97 ALA A CA 1
ATOM 747 C C . ALA A 1 97 ? -20.608 15.389 12.865 1.00 94.56 97 ALA A C 1
ATOM 749 O O . ALA A 1 97 ? -21.703 15.416 12.305 1.00 94.56 97 ALA A O 1
ATOM 750 N N . ALA A 1 98 ? -19.749 14.382 12.693 1.00 92.88 98 ALA A N 1
ATOM 751 C CA . ALA A 1 98 ? -20.014 13.209 11.864 1.00 92.88 98 ALA A CA 1
ATOM 752 C C . ALA A 1 98 ? -20.709 12.055 12.623 1.00 92.88 98 ALA A C 1
ATOM 754 O O . ALA A 1 98 ? -20.883 10.973 12.064 1.00 92.88 98 ALA A O 1
ATOM 755 N N . SER A 1 99 ? -21.096 12.249 13.892 1.00 94.44 99 SER A N 1
ATOM 756 C CA . SER A 1 99 ? -21.665 11.206 14.771 1.00 94.44 99 SER A CA 1
ATOM 757 C C . SER A 1 99 ? -20.788 9.947 14.902 1.00 94.44 99 SER A C 1
ATOM 759 O O . SER A 1 99 ? -21.272 8.853 15.199 1.00 94.44 99 SER A O 1
ATOM 761 N N . LEU A 1 100 ? -19.475 10.081 14.692 1.00 95.00 100 LEU A N 1
ATOM 762 C CA . LEU A 1 100 ? -18.530 8.965 14.652 1.00 95.00 100 LEU A CA 1
ATOM 763 C C . LEU A 1 100 ? -18.114 8.486 16.041 1.00 95.00 100 LEU A C 1
ATOM 765 O O . LEU A 1 100 ? -17.812 7.303 16.192 1.00 95.00 100 LEU A O 1
ATOM 769 N N . VAL A 1 101 ? -18.127 9.361 17.05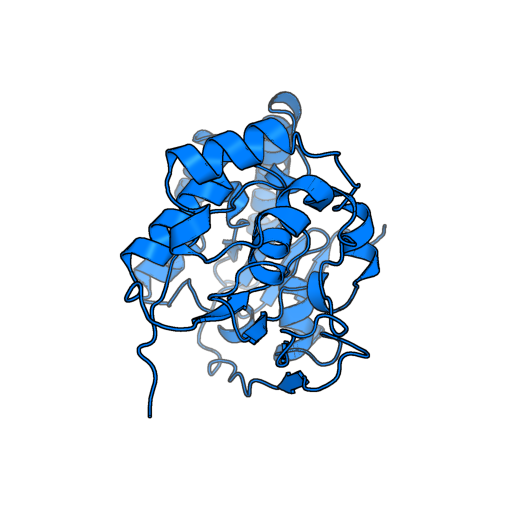2 1.00 95.88 101 VAL A N 1
ATOM 770 C CA . VAL A 1 101 ? -17.797 8.973 18.433 1.00 95.88 101 VAL A CA 1
ATOM 771 C C . VAL A 1 101 ? -18.730 7.865 18.915 1.00 95.88 101 VAL A C 1
ATOM 773 O O . VAL A 1 101 ? -18.262 6.812 19.348 1.00 95.88 101 VAL A O 1
ATOM 776 N N . ASP A 1 102 ? -20.038 8.049 18.752 1.00 93.06 102 ASP A N 1
ATOM 777 C CA . ASP A 1 102 ? -21.032 7.071 19.194 1.00 93.06 102 ASP A CA 1
ATOM 778 C C . ASP A 1 102 ? -21.090 5.864 18.244 1.00 93.06 102 ASP A C 1
ATOM 780 O O . ASP A 1 102 ? -21.084 4.714 18.693 1.00 93.06 102 ASP A O 1
ATOM 784 N N . ALA A 1 103 ? -21.037 6.106 16.929 1.00 93.19 103 ALA A N 1
ATOM 785 C CA . ALA A 1 103 ? -21.064 5.067 15.896 1.00 93.19 103 ALA A CA 1
ATOM 786 C C . ALA A 1 103 ? -19.908 4.054 16.003 1.00 93.19 103 ALA A C 1
ATOM 788 O O . ALA A 1 103 ? -20.057 2.881 15.644 1.00 93.19 103 ALA A O 1
ATOM 789 N N . TRP A 1 104 ? -18.751 4.498 16.496 1.00 94.38 104 TRP A N 1
ATOM 790 C CA . TRP A 1 104 ? -17.575 3.663 16.737 1.00 94.38 104 TRP A CA 1
ATOM 791 C C . TRP A 1 104 ? -17.340 3.360 18.215 1.00 94.38 104 TRP A C 1
ATOM 793 O O . TRP A 1 104 ? -16.382 2.652 18.540 1.00 94.38 104 TRP A O 1
ATOM 803 N N . ARG A 1 105 ? -18.202 3.851 19.113 1.00 95.31 105 ARG A N 1
ATOM 804 C CA . ARG A 1 105 ? -18.050 3.729 20.570 1.00 95.31 105 ARG A CA 1
ATOM 805 C C . ARG A 1 105 ? -16.660 4.179 21.034 1.00 95.31 105 ARG A C 1
ATOM 807 O O . ARG A 1 105 ? -16.001 3.475 21.795 1.00 95.31 105 ARG A O 1
ATOM 814 N N . ILE A 1 106 ? -16.167 5.287 20.490 1.00 95.75 106 ILE A N 1
ATOM 815 C CA . ILE A 1 106 ? -14.853 5.837 20.825 1.00 95.75 106 ILE A CA 1
ATOM 816 C C . ILE A 1 106 ? -14.878 6.311 22.277 1.00 95.75 106 ILE A C 1
ATOM 818 O O . ILE A 1 106 ? -15.746 7.089 22.673 1.00 95.75 106 ILE A O 1
ATOM 822 N N . ASP A 1 107 ? -13.917 5.845 23.073 1.00 95.19 107 ASP A N 1
ATOM 823 C CA . ASP A 1 107 ? -13.748 6.300 24.451 1.00 95.19 107 ASP A CA 1
ATOM 824 C C . ASP A 1 107 ? -13.416 7.801 24.471 1.00 95.19 107 ASP A C 1
ATOM 826 O O . ASP A 1 107 ? -12.300 8.211 24.143 1.00 95.19 107 ASP A O 1
ATOM 830 N N . ARG A 1 108 ? -14.396 8.622 24.873 1.00 93.62 108 ARG A N 1
ATOM 831 C CA . ARG A 1 108 ? -14.270 10.087 24.935 1.00 93.62 108 ARG A CA 1
ATOM 832 C C . ARG A 1 108 ? -13.147 10.545 25.862 1.00 93.62 108 ARG A C 1
ATOM 834 O O . ARG A 1 108 ? -12.490 11.537 25.559 1.00 93.62 108 ARG A O 1
ATOM 841 N N . ARG A 1 109 ? -12.897 9.831 26.966 1.00 91.94 109 ARG A N 1
ATOM 842 C CA . ARG A 1 109 ? -11.818 10.183 27.895 1.00 91.94 109 ARG A CA 1
ATOM 843 C C . ARG A 1 109 ? -10.471 9.966 27.223 1.00 91.94 109 ARG A C 1
ATOM 845 O O . ARG A 1 109 ? -9.617 10.834 27.302 1.00 91.94 109 ARG A O 1
ATOM 852 N N . ARG A 1 110 ? -10.278 8.842 26.534 1.00 92.75 110 ARG A N 1
ATOM 853 C CA . ARG A 1 110 ? -9.018 8.571 25.820 1.00 92.75 110 ARG A CA 1
ATOM 854 C C . ARG A 1 110 ? -8.849 9.433 24.570 1.00 92.75 110 ARG A C 1
ATOM 856 O O . ARG A 1 110 ? -7.721 9.734 24.205 1.00 92.75 110 ARG A O 1
ATOM 863 N N . LEU A 1 111 ? -9.947 9.836 23.931 1.00 92.94 111 LEU A N 1
ATOM 864 C CA . LEU A 1 111 ? -9.929 10.734 22.777 1.00 92.94 111 LEU A CA 1
ATOM 865 C C . LEU A 1 111 ? -9.408 12.134 23.135 1.00 92.94 111 LEU A C 1
ATOM 867 O O . LEU A 1 111 ? -8.664 12.711 22.352 1.00 92.94 111 LEU A O 1
ATOM 871 N N . ALA A 1 112 ? -9.746 12.647 24.322 1.00 88.19 112 ALA A N 1
ATOM 872 C CA . ALA A 1 112 ? -9.239 13.928 24.826 1.00 88.19 112 ALA A CA 1
ATOM 873 C C . ALA A 1 112 ? -7.743 13.907 25.209 1.00 88.19 112 ALA A C 1
ATOM 875 O O . ALA A 1 112 ? -7.198 14.946 25.554 1.00 88.19 112 ALA A O 1
ATOM 876 N N . HIS A 1 113 ? -7.110 12.731 25.173 1.00 88.75 113 HIS A N 1
ATOM 877 C CA . HIS A 1 113 ? -5.701 12.498 25.501 1.00 88.75 113 HIS A CA 1
ATOM 878 C C . HIS A 1 113 ? -5.038 11.611 24.428 1.00 88.75 113 HIS A C 1
ATOM 880 O O . HIS A 1 113 ? -4.202 10.750 24.714 1.00 88.75 113 HIS A O 1
ATOM 886 N N . LEU A 1 114 ? -5.457 11.748 23.167 1.00 88.81 114 LEU A N 1
ATOM 887 C CA . LEU A 1 114 ? -5.004 10.900 22.066 1.00 88.81 114 LEU A CA 1
ATOM 888 C C . LEU A 1 114 ? -3.505 11.072 21.772 1.00 88.81 114 LEU A C 1
ATOM 890 O O . LEU A 1 114 ? -2.838 10.117 21.359 1.00 88.81 114 LEU A O 1
ATOM 894 N N . ASN A 1 115 ? -2.965 12.268 22.003 1.00 86.19 115 ASN A N 1
ATOM 895 C CA . ASN A 1 115 ? -1.541 12.567 21.891 1.00 86.19 115 ASN A CA 1
ATOM 896 C C . ASN A 1 115 ? -0.700 11.775 22.911 1.00 86.19 115 ASN A C 1
ATOM 898 O O . ASN A 1 115 ? 0.457 11.475 22.630 1.00 86.19 115 ASN A O 1
ATOM 902 N N . GLU A 1 116 ? -1.278 11.354 24.044 1.00 85.62 116 GLU A N 1
ATOM 903 C CA . GLU A 1 116 ? -0.601 10.527 25.057 1.00 85.62 116 GLU A CA 1
ATOM 904 C C . GLU A 1 116 ? -0.530 9.043 24.664 1.00 85.62 116 GLU A C 1
ATOM 906 O O . GLU A 1 116 ? 0.250 8.276 25.233 1.00 85.62 116 GLU A O 1
ATOM 911 N N . ILE A 1 117 ? -1.332 8.609 23.683 1.00 82.31 117 ILE A N 1
ATOM 912 C CA . ILE A 1 117 ? -1.302 7.228 23.199 1.00 82.31 117 ILE A CA 1
ATOM 913 C C . ILE A 1 117 ? -0.023 7.021 22.380 1.00 82.31 117 ILE A C 1
ATOM 915 O O . ILE A 1 117 ? 0.142 7.689 21.351 1.00 82.31 117 ILE A O 1
ATOM 919 N N . PRO A 1 118 ? 0.842 6.058 22.768 1.00 74.81 118 PRO A N 1
ATOM 920 C CA . PRO A 1 118 ? 2.095 5.813 22.075 1.00 74.81 118 PRO A CA 1
ATOM 921 C C . PRO A 1 118 ? 1.901 5.554 20.585 1.00 74.81 118 PRO A C 1
ATOM 923 O O . PRO A 1 118 ? 1.069 4.739 20.160 1.00 74.81 118 PRO A O 1
ATOM 926 N N . GLU A 1 119 ? 2.729 6.224 19.795 1.00 73.31 119 GLU A N 1
ATOM 927 C CA . GLU A 1 119 ? 2.826 5.998 18.364 1.00 73.31 119 GLU A CA 1
ATOM 928 C C . GLU A 1 119 ? 3.657 4.750 18.130 1.00 73.31 119 GLU A C 1
ATOM 930 O O . GLU A 1 119 ? 4.860 4.704 18.373 1.00 73.31 119 GLU A O 1
ATOM 935 N N . SER A 1 120 ? 2.978 3.700 17.685 1.00 72.94 120 SER A N 1
ATOM 936 C CA . SER A 1 120 ? 3.647 2.537 17.136 1.00 72.94 120 SER A CA 1
ATOM 937 C C . SER A 1 120 ? 2.947 2.128 15.860 1.00 72.94 120 SER A C 1
ATOM 939 O O . SER A 1 120 ? 1.724 1.931 15.824 1.00 72.94 120 SER A O 1
ATOM 941 N N . ALA A 1 121 ? 3.753 1.972 14.817 1.00 74.88 121 ALA A N 1
ATOM 942 C CA . ALA A 1 121 ? 3.295 1.422 13.562 1.00 74.88 121 ALA A CA 1
ATOM 943 C C . ALA A 1 121 ? 2.777 -0.007 13.724 1.00 74.88 121 ALA A C 1
ATOM 945 O O . ALA A 1 121 ? 1.776 -0.357 13.105 1.00 74.88 121 ALA A O 1
ATOM 946 N N . LEU A 1 122 ? 3.403 -0.785 14.609 1.00 81.38 122 LEU A N 1
ATOM 947 C CA . LEU A 1 122 ? 3.044 -2.162 14.918 1.00 81.38 122 LEU A CA 1
ATOM 948 C C . LEU A 1 122 ? 3.066 -2.343 16.436 1.00 81.38 122 LEU A C 1
ATOM 950 O O . LEU A 1 122 ? 4.118 -2.271 17.070 1.00 81.38 122 LEU A O 1
ATOM 954 N N . ASP A 1 123 ? 1.899 -2.516 17.048 1.00 82.75 123 ASP A N 1
ATOM 955 C CA . ASP A 1 123 ? 1.752 -2.505 18.502 1.00 82.75 123 ASP A CA 1
ATOM 956 C C . ASP A 1 123 ? 1.258 -3.850 19.026 1.00 82.75 123 ASP A C 1
ATOM 958 O O . ASP A 1 123 ? 0.088 -4.011 19.368 1.00 82.75 123 ASP A O 1
ATOM 962 N N . ALA A 1 124 ? 2.175 -4.816 19.126 1.00 85.25 124 ALA A N 1
ATOM 963 C CA . ALA A 1 124 ? 1.881 -6.139 19.681 1.00 85.25 124 ALA A CA 1
ATOM 964 C C . ALA A 1 124 ? 1.442 -6.109 21.160 1.00 85.25 124 ALA A C 1
ATOM 966 O O . ALA A 1 124 ? 0.970 -7.115 21.679 1.00 85.25 124 ALA A O 1
ATOM 967 N N . ARG A 1 125 ? 1.622 -4.975 21.855 1.00 85.75 125 ARG A N 1
ATOM 968 C CA . ARG A 1 125 ? 1.219 -4.790 23.258 1.00 85.75 125 ARG A CA 1
ATOM 969 C C . ARG A 1 125 ? -0.195 -4.233 23.392 1.00 85.75 125 ARG A C 1
ATOM 971 O O . ARG A 1 125 ? -0.721 -4.182 24.500 1.00 85.75 125 ARG A O 1
ATOM 978 N N . CYS A 1 126 ? -0.794 -3.769 22.296 1.00 88.06 126 CYS A N 1
ATOM 979 C CA . CYS A 1 126 ? -2.177 -3.327 22.303 1.00 88.06 126 CYS A CA 1
ATOM 980 C C . CYS A 1 126 ? -3.083 -4.513 22.649 1.00 88.06 126 CYS A C 1
ATOM 982 O O . CYS A 1 126 ? -2.971 -5.565 22.033 1.00 88.06 126 CYS A O 1
ATOM 984 N N . GLU A 1 127 ? -4.023 -4.329 23.577 1.00 91.44 127 GLU A N 1
ATOM 985 C CA . GLU A 1 127 ? -4.991 -5.368 23.972 1.00 91.44 127 GLU A CA 1
ATOM 986 C C . GLU A 1 127 ? -5.781 -5.939 22.782 1.00 91.44 127 GLU A C 1
ATOM 988 O O . GLU A 1 127 ? -6.172 -7.099 22.786 1.00 91.44 127 GLU A O 1
ATOM 993 N N . LYS A 1 128 ? -5.981 -5.129 21.737 1.00 93.75 128 LYS A N 1
ATOM 994 C CA . LYS A 1 128 ? -6.708 -5.522 20.525 1.00 93.75 128 LYS A CA 1
ATOM 995 C C . LYS A 1 128 ? -5.837 -6.217 19.486 1.00 93.75 128 LYS A C 1
ATOM 997 O O . LYS A 1 128 ? -6.345 -6.581 18.432 1.00 93.75 128 LYS A O 1
ATOM 1002 N N . TYR A 1 129 ? -4.532 -6.338 19.711 1.00 93.62 129 TYR A N 1
ATOM 1003 C CA . TYR A 1 129 ? -3.654 -7.034 18.780 1.00 93.62 129 TYR A CA 1
ATOM 1004 C C . TYR A 1 129 ? -4.014 -8.523 18.734 1.00 93.62 129 TYR A C 1
ATOM 1006 O O . TYR A 1 129 ? -3.924 -9.217 19.743 1.00 93.62 129 TYR A O 1
ATOM 1014 N N . ALA A 1 130 ? -4.402 -9.008 17.555 1.00 95.25 130 ALA A N 1
ATOM 1015 C CA . ALA A 1 130 ? -4.875 -10.379 17.363 1.00 95.25 130 ALA A CA 1
ATOM 1016 C C . ALA A 1 130 ? -3.929 -11.245 16.508 1.00 95.25 130 ALA A C 1
ATOM 1018 O O . ALA A 1 130 ? -4.146 -12.448 16.363 1.00 95.25 130 ALA A O 1
ATOM 1019 N N . GLY A 1 131 ? -2.870 -10.655 15.947 1.00 94.88 131 GLY A N 1
ATOM 1020 C CA . GLY A 1 131 ? -1.871 -11.355 15.141 1.00 94.88 131 GLY A CA 1
ATOM 1021 C C . GLY A 1 131 ? -1.436 -10.566 13.911 1.00 94.88 131 GLY A C 1
ATOM 1022 O O . GLY A 1 131 ? -1.854 -9.429 13.682 1.00 94.88 131 GLY A O 1
ATOM 1023 N N . ALA A 1 132 ? -0.601 -11.188 13.086 1.00 94.69 132 ALA A N 1
ATOM 1024 C CA . ALA A 1 132 ? -0.152 -10.603 11.829 1.00 94.69 132 ALA A CA 1
ATOM 1025 C C . ALA A 1 132 ? -0.094 -11.647 10.712 1.00 94.69 132 ALA A C 1
ATOM 1027 O O . ALA A 1 132 ? 0.000 -12.845 10.976 1.00 94.69 132 ALA A O 1
ATOM 1028 N N . PHE A 1 133 ? -0.130 -11.192 9.464 1.00 94.06 133 PHE A N 1
ATOM 1029 C CA . PHE A 1 133 ? -0.035 -12.028 8.274 1.00 94.06 133 PHE A CA 1
ATOM 1030 C C . PHE A 1 133 ? 1.162 -11.604 7.438 1.00 94.06 133 PHE A C 1
ATOM 1032 O O . PHE A 1 133 ? 1.188 -10.507 6.878 1.00 94.06 133 PHE A O 1
ATOM 1039 N N . ALA A 1 134 ? 2.140 -12.498 7.359 1.00 92.38 134 ALA A N 1
ATOM 1040 C CA . ALA A 1 134 ? 3.376 -12.305 6.623 1.00 92.38 134 ALA A CA 1
ATOM 1041 C C . ALA A 1 134 ? 3.441 -13.202 5.393 1.00 92.38 134 ALA A C 1
ATOM 1043 O O . ALA A 1 134 ? 2.948 -14.326 5.377 1.00 92.38 134 ALA A O 1
ATOM 1044 N N . CYS A 1 135 ? 4.118 -12.709 4.377 1.00 89.12 135 CYS A N 1
ATOM 1045 C CA . CYS A 1 135 ? 4.512 -13.426 3.184 1.00 89.12 135 CYS A CA 1
ATOM 1046 C C . CYS A 1 135 ? 6.041 -13.542 3.034 1.00 89.12 135 CYS A C 1
ATOM 1048 O O . CYS A 1 135 ? 6.494 -14.383 2.266 1.00 89.12 135 CYS A O 1
ATOM 1050 N N . SER A 1 136 ? 6.837 -12.790 3.808 1.00 86.31 136 SER A N 1
ATOM 1051 C CA . SER A 1 136 ? 8.305 -12.862 3.849 1.00 86.31 136 SER A CA 1
ATOM 1052 C C . SER A 1 136 ? 8.849 -13.190 5.244 1.00 86.31 136 SER A C 1
ATOM 1054 O O . SER A 1 136 ? 8.171 -12.998 6.256 1.00 86.31 136 SER A O 1
ATOM 1056 N N . ASP A 1 137 ? 10.062 -13.751 5.296 1.00 83.19 137 ASP A N 1
ATOM 1057 C CA . ASP A 1 137 ? 10.624 -14.370 6.511 1.00 83.19 137 ASP A CA 1
ATOM 1058 C C . ASP A 1 137 ? 11.072 -13.399 7.591 1.00 83.19 137 ASP A C 1
ATOM 1060 O O . ASP A 1 137 ? 11.065 -13.713 8.778 1.00 83.19 137 ASP A O 1
ATOM 1064 N N . ASP A 1 138 ? 11.404 -12.201 7.161 1.00 85.69 138 ASP A N 1
ATOM 1065 C CA . ASP A 1 138 ? 11.858 -11.075 7.955 1.00 85.69 138 ASP A CA 1
ATOM 1066 C C . ASP A 1 138 ? 10.715 -10.128 8.361 1.00 85.69 138 ASP A C 1
ATOM 1068 O O . ASP A 1 138 ? 10.963 -9.119 9.016 1.00 85.69 138 ASP A O 1
ATOM 1072 N N . ALA A 1 139 ? 9.465 -10.395 7.968 1.00 89.25 139 ALA A N 1
ATOM 1073 C CA . ALA A 1 139 ? 8.329 -9.569 8.362 1.00 89.25 139 ALA A CA 1
ATOM 1074 C C . ALA A 1 139 ? 7.899 -9.841 9.811 1.00 89.25 139 ALA A C 1
ATOM 1076 O O . ALA A 1 139 ? 7.795 -10.988 10.242 1.00 89.25 139 ALA A O 1
ATOM 1077 N N . PHE A 1 140 ? 7.595 -8.767 10.544 1.00 89.12 140 PHE A N 1
ATOM 1078 C CA . PHE A 1 140 ? 7.102 -8.795 11.924 1.00 89.12 140 PHE A CA 1
ATOM 1079 C C . PHE A 1 140 ? 8.031 -9.525 12.906 1.00 89.12 140 PHE A C 1
ATOM 1081 O O . PHE A 1 140 ? 7.562 -10.145 13.864 1.00 89.12 140 PHE A O 1
ATOM 1088 N N . LEU A 1 141 ? 9.352 -9.455 12.688 1.00 84.25 141 LEU A N 1
ATOM 1089 C CA . LEU A 1 141 ? 10.338 -10.067 13.582 1.00 84.25 141 LEU A CA 1
ATOM 1090 C C . LEU A 1 141 ? 10.088 -9.647 15.039 1.00 84.25 141 LEU A C 1
ATOM 1092 O O . LEU A 1 141 ? 10.028 -8.462 15.362 1.00 84.25 141 LEU A O 1
ATOM 1096 N N . GLY A 1 142 ? 9.941 -10.639 15.918 1.00 81.88 142 GLY A N 1
ATOM 1097 C CA . GLY A 1 142 ? 9.693 -10.435 17.348 1.00 81.88 142 GLY A CA 1
ATOM 1098 C C . GLY A 1 142 ? 8.223 -10.254 17.747 1.00 81.88 142 GLY A C 1
ATOM 1099 O O . GLY A 1 142 ? 7.942 -10.177 18.941 1.00 81.88 142 GLY A O 1
ATOM 1100 N N . MET A 1 143 ? 7.274 -10.224 16.805 1.00 87.94 143 MET A N 1
ATOM 1101 C CA . MET A 1 143 ? 5.841 -10.221 17.125 1.00 87.94 143 MET A CA 1
ATOM 1102 C C . MET A 1 143 ? 5.320 -11.653 17.313 1.00 87.94 143 MET A C 1
ATOM 1104 O O . MET A 1 143 ? 5.687 -12.571 16.581 1.00 87.94 143 MET A O 1
ATOM 1108 N N . ALA A 1 144 ? 4.443 -11.858 18.297 1.00 88.75 144 ALA A N 1
ATOM 1109 C CA . ALA A 1 144 ? 3.765 -13.138 18.508 1.00 88.75 144 ALA A CA 1
ATOM 1110 C C . ALA A 1 144 ? 2.567 -13.295 17.555 1.00 88.75 144 ALA A C 1
ATOM 1112 O O . ALA A 1 144 ? 1.979 -12.301 17.137 1.00 88.75 144 ALA A O 1
ATOM 1113 N N . GLY A 1 145 ? 2.166 -14.531 17.236 1.00 91.06 145 GLY A N 1
ATOM 1114 C CA . GLY A 1 145 ? 0.957 -14.788 16.436 1.00 91.06 145 GLY A CA 1
ATOM 1115 C C . GLY A 1 145 ? 1.069 -14.383 14.960 1.00 91.06 145 GLY A C 1
ATOM 1116 O O . GLY A 1 145 ? 0.076 -13.987 14.349 1.00 91.06 145 GLY A O 1
ATOM 1117 N N . VAL A 1 146 ? 2.276 -14.447 14.389 1.00 93.50 146 VAL A N 1
ATOM 1118 C CA . VAL A 1 146 ? 2.517 -14.170 12.965 1.00 93.50 146 VAL A CA 1
ATOM 1119 C C . VAL A 1 146 ? 2.210 -15.420 12.140 1.00 93.50 146 VAL A C 1
ATOM 1121 O O . VAL A 1 146 ? 2.885 -16.442 12.259 1.00 93.50 146 VAL A O 1
ATOM 1124 N N . ASN A 1 147 ? 1.202 -15.329 11.278 1.00 94.44 147 ASN A N 1
ATOM 1125 C CA . ASN A 1 147 ? 0.799 -16.377 10.350 1.00 94.44 147 ASN A CA 1
ATOM 1126 C C . ASN A 1 147 ? 1.452 -16.163 8.987 1.00 94.44 147 ASN A C 1
ATOM 1128 O O . ASN A 1 147 ? 1.347 -15.085 8.399 1.00 94.44 147 ASN A O 1
ATOM 1132 N N . ARG A 1 148 ? 2.088 -17.207 8.450 1.00 91.19 148 ARG A N 1
ATOM 1133 C CA . ARG A 1 148 ? 2.624 -17.169 7.088 1.00 91.19 148 ARG A CA 1
ATOM 1134 C C . ARG A 1 148 ? 1.556 -17.512 6.066 1.00 91.19 148 ARG A C 1
ATOM 1136 O O . ARG A 1 148 ? 0.937 -18.570 6.135 1.00 91.19 148 ARG A O 1
ATOM 1143 N N . LEU A 1 149 ? 1.364 -16.612 5.110 1.00 90.00 149 LEU A N 1
ATOM 1144 C CA . LEU A 1 149 ? 0.486 -16.817 3.974 1.00 90.00 149 LEU A CA 1
ATOM 1145 C C . LEU A 1 149 ? 1.204 -17.695 2.939 1.00 90.00 149 LEU A C 1
ATOM 1147 O O . LEU A 1 149 ? 2.278 -17.311 2.470 1.00 90.00 149 LEU A O 1
ATOM 1151 N N . PRO A 1 150 ? 0.630 -18.847 2.549 1.00 86.81 150 PRO A N 1
ATOM 1152 C CA . PRO A 1 150 ? 1.199 -19.703 1.515 1.00 86.81 150 PRO A CA 1
ATOM 1153 C C . PRO A 1 150 ? 0.909 -19.099 0.135 1.00 86.81 150 PRO A C 1
ATOM 1155 O O . PRO A 1 150 ? 0.003 -19.533 -0.578 1.00 86.81 150 PRO A O 1
ATOM 1158 N N . LEU A 1 151 ? 1.636 -18.041 -0.223 1.00 88.00 151 LEU A N 1
ATOM 1159 C CA . LEU A 1 151 ? 1.486 -17.394 -1.522 1.00 88.00 151 LEU A CA 1
ATOM 1160 C C . LEU A 1 151 ? 2.177 -18.225 -2.603 1.00 88.00 151 LEU A C 1
ATOM 1162 O O . LEU A 1 151 ? 3.328 -18.634 -2.457 1.00 88.00 151 LEU A O 1
ATOM 1166 N N . VAL A 1 152 ? 1.462 -18.463 -3.700 1.00 87.38 152 VAL A N 1
ATOM 1167 C CA . VAL A 1 152 ? 1.960 -19.239 -4.836 1.00 87.38 152 VAL A CA 1
ATOM 1168 C C . VAL A 1 152 ? 2.418 -18.279 -5.922 1.00 87.38 152 VAL A C 1
ATOM 1170 O O . VAL A 1 152 ? 1.652 -17.434 -6.385 1.00 87.38 152 VAL A O 1
ATOM 1173 N N . VAL A 1 153 ? 3.674 -18.425 -6.334 1.00 88.25 153 VAL A N 1
ATOM 1174 C CA . VAL A 1 153 ? 4.207 -17.749 -7.515 1.00 88.25 153 VAL A CA 1
ATOM 1175 C C . VAL A 1 153 ? 3.565 -18.375 -8.749 1.00 88.25 153 VAL A C 1
ATOM 1177 O O . VAL A 1 153 ? 3.596 -19.597 -8.908 1.00 88.25 153 VAL A O 1
ATOM 1180 N N . ALA A 1 154 ? 3.005 -17.546 -9.628 1.00 85.00 154 ALA A N 1
ATOM 1181 C CA . ALA A 1 154 ? 2.431 -18.007 -10.882 1.00 85.00 154 ALA A CA 1
ATOM 1182 C C . ALA A 1 154 ? 3.471 -18.831 -11.669 1.00 85.00 154 ALA A C 1
ATOM 1184 O O . ALA A 1 154 ? 4.654 -18.448 -11.714 1.00 85.00 154 ALA A O 1
ATOM 1185 N N . PRO A 1 155 ? 3.078 -19.949 -12.314 1.00 76.88 155 PRO A N 1
ATOM 1186 C CA . PRO A 1 155 ? 3.951 -20.597 -13.292 1.00 76.88 155 PRO A CA 1
ATOM 1187 C C . PRO A 1 155 ? 4.395 -19.519 -14.284 1.00 76.88 155 PRO A C 1
ATOM 1189 O O . PRO A 1 155 ? 3.598 -18.645 -14.578 1.00 76.88 155 PRO A O 1
ATOM 1192 N N . ARG A 1 156 ? 5.671 -19.488 -14.699 1.00 66.88 156 ARG A N 1
ATOM 1193 C CA . ARG A 1 156 ? 6.309 -18.349 -15.403 1.00 66.88 156 ARG A CA 1
ATOM 1194 C C . ARG A 1 156 ? 5.445 -17.813 -16.557 1.00 66.88 156 ARG A C 1
ATOM 1196 O O . ARG A 1 156 ? 5.591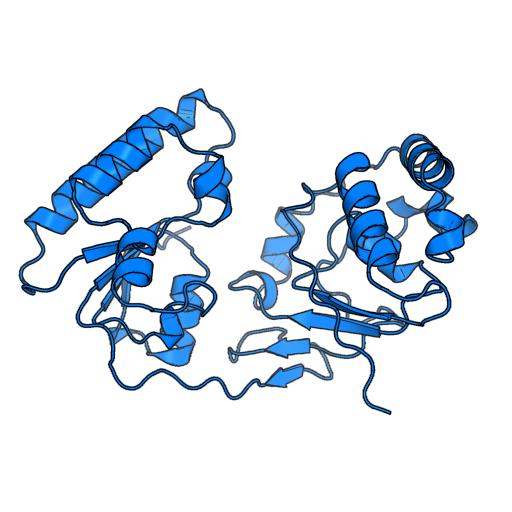 -18.237 -17.697 1.00 66.88 156 ARG A O 1
ATOM 1203 N N . GLU A 1 157 ? 4.565 -16.871 -16.237 1.00 58.66 157 GLU A N 1
ATOM 1204 C CA . GLU A 1 157 ? 3.436 -16.490 -17.091 1.00 58.66 157 GLU A CA 1
ATOM 1205 C C . GLU A 1 157 ? 3.754 -15.240 -17.902 1.00 58.66 157 GLU A C 1
ATOM 1207 O O . GLU A 1 157 ? 3.160 -15.006 -18.955 1.00 58.66 157 GLU A O 1
ATOM 1212 N N . THR A 1 158 ? 4.737 -14.448 -17.462 1.00 65.50 158 THR A N 1
ATOM 1213 C CA . THR A 1 158 ? 4.947 -13.126 -18.040 1.00 65.50 158 THR A CA 1
ATOM 1214 C C . THR A 1 158 ? 6.272 -13.023 -18.784 1.00 65.50 158 THR A C 1
ATOM 1216 O O . THR A 1 158 ? 7.346 -12.866 -18.203 1.00 65.50 158 THR A O 1
ATOM 1219 N N . SER A 1 159 ? 6.185 -13.064 -20.115 1.00 83.81 159 SER A N 1
ATOM 1220 C CA . SER A 1 159 ? 7.284 -12.840 -21.067 1.00 83.81 159 SER A CA 1
ATOM 1221 C C . SER A 1 159 ? 7.703 -11.364 -21.137 1.00 83.81 159 SER A C 1
ATOM 1223 O O . SER A 1 159 ? 7.874 -10.824 -22.222 1.00 83.81 159 SER A O 1
ATOM 1225 N N . ALA A 1 160 ? 7.807 -10.683 -20.000 1.00 91.81 160 ALA A N 1
ATOM 1226 C CA . ALA A 1 160 ? 8.169 -9.275 -19.908 1.00 91.81 160 ALA A CA 1
ATOM 1227 C C . ALA A 1 160 ? 9.116 -9.046 -18.729 1.00 91.81 160 ALA A C 1
ATOM 1229 O O . ALA A 1 160 ? 9.196 -9.862 -17.809 1.00 91.81 160 ALA A O 1
ATOM 1230 N N . GLN A 1 161 ? 9.823 -7.927 -18.763 1.00 94.50 161 GLN A N 1
ATOM 1231 C CA . GLN A 1 161 ? 10.651 -7.425 -17.677 1.00 94.50 161 GLN A CA 1
ATOM 1232 C C . GLN A 1 161 ? 9.920 -6.283 -16.981 1.00 94.50 161 GLN A C 1
ATOM 1234 O O . GLN A 1 161 ? 9.189 -5.529 -17.625 1.00 94.50 161 GLN A O 1
ATOM 1239 N N . LEU A 1 162 ? 10.129 -6.141 -15.676 1.00 94.88 162 LEU A N 1
ATOM 1240 C CA . LEU A 1 162 ? 9.503 -5.093 -14.883 1.00 94.88 162 LEU A CA 1
ATOM 1241 C C . LEU A 1 162 ? 10.551 -4.088 -14.412 1.00 94.88 162 LEU A C 1
ATOM 1243 O O . LEU A 1 162 ? 11.493 -4.448 -13.718 1.00 94.88 162 LEU A O 1
ATOM 1247 N N . LEU A 1 163 ? 10.362 -2.826 -14.763 1.00 94.62 163 LEU A N 1
ATOM 1248 C CA . LEU A 1 163 ? 11.138 -1.679 -14.327 1.00 94.62 163 LEU A CA 1
ATOM 1249 C C . LEU A 1 163 ? 10.337 -0.921 -13.263 1.00 94.62 163 LEU A C 1
ATOM 1251 O O . LEU A 1 163 ? 9.228 -0.451 -13.517 1.00 94.62 163 LEU A O 1
ATOM 1255 N N . SER A 1 164 ? 10.883 -0.834 -12.055 1.00 92.06 164 SER A N 1
ATOM 1256 C CA . SER A 1 164 ? 10.243 -0.192 -10.904 1.00 92.06 164 SER A CA 1
ATOM 1257 C C . SER A 1 164 ? 11.146 0.890 -10.327 1.00 92.06 164 SER A C 1
ATOM 1259 O O . SER A 1 164 ? 12.358 0.707 -10.220 1.00 92.06 164 SER A O 1
ATOM 1261 N N . PHE A 1 165 ? 10.544 2.000 -9.917 1.00 88.31 165 PHE A N 1
ATOM 1262 C CA . PHE A 1 165 ? 11.230 3.139 -9.312 1.00 88.31 165 PHE A CA 1
ATOM 1263 C C . PHE A 1 165 ? 10.786 3.315 -7.858 1.00 88.31 165 PHE A C 1
ATOM 1265 O O . PHE A 1 165 ? 9.717 2.840 -7.461 1.00 88.31 165 PHE A O 1
ATOM 1272 N N . TRP A 1 166 ? 11.593 4.019 -7.061 1.00 81.50 166 TRP A N 1
ATOM 1273 C CA . TRP A 1 166 ? 11.118 4.593 -5.803 1.00 81.50 166 TRP A CA 1
ATOM 1274 C C . TRP A 1 166 ? 9.889 5.475 -6.071 1.00 81.50 166 TRP A C 1
ATOM 1276 O O . TRP A 1 166 ? 9.754 6.029 -7.161 1.00 81.50 166 TRP A O 1
ATOM 1286 N N . GLY A 1 167 ? 9.001 5.623 -5.083 1.00 79.31 167 GLY A N 1
ATOM 1287 C CA . GLY A 1 167 ? 7.855 6.525 -5.219 1.00 79.31 167 GLY A CA 1
ATOM 1288 C C . GLY A 1 167 ? 8.341 7.956 -5.443 1.00 79.31 167 GLY A C 1
ATOM 1289 O O . GLY A 1 167 ? 8.875 8.570 -4.518 1.00 79.31 167 GLY A O 1
ATOM 1290 N N . ILE A 1 168 ? 8.193 8.477 -6.660 1.00 81.88 168 ILE A N 1
ATOM 1291 C CA . ILE A 1 168 ? 8.694 9.800 -7.055 1.00 81.88 168 ILE A CA 1
ATOM 1292 C C . ILE A 1 168 ? 8.012 10.867 -6.197 1.00 81.88 168 ILE A C 1
ATOM 1294 O O . ILE A 1 168 ? 8.692 11.695 -5.597 1.00 81.88 168 ILE A O 1
ATOM 1298 N N . SER A 1 169 ? 6.690 10.781 -6.040 1.00 76.12 169 SER A N 1
ATOM 1299 C CA . SER A 1 169 ? 5.902 11.671 -5.186 1.00 76.12 169 SER A CA 1
ATOM 1300 C C . SER A 1 169 ? 6.173 11.477 -3.690 1.00 76.12 169 SER A C 1
ATOM 1302 O O . SER A 1 169 ? 5.922 12.389 -2.912 1.00 76.12 169 SER A O 1
ATOM 1304 N N . ASN A 1 170 ? 6.675 10.310 -3.265 1.00 70.81 170 ASN A N 1
ATOM 1305 C CA . ASN A 1 170 ? 7.106 10.107 -1.875 1.00 70.81 170 ASN A CA 1
ATOM 1306 C C . ASN A 1 170 ? 8.454 10.782 -1.601 1.00 70.81 170 ASN A C 1
ATOM 1308 O O . ASN A 1 170 ? 8.689 11.247 -0.491 1.00 70.81 170 ASN A O 1
ATOM 1312 N N . ARG A 1 171 ? 9.351 10.803 -2.594 1.00 72.50 171 ARG A N 1
ATOM 1313 C CA . ARG A 1 171 ? 10.698 11.370 -2.456 1.00 72.50 171 ARG A CA 1
ATOM 1314 C C . ARG A 1 171 ? 10.728 12.880 -2.683 1.00 72.50 171 ARG A C 1
ATOM 1316 O O . ARG A 1 171 ? 11.529 13.565 -2.057 1.00 72.50 171 ARG A O 1
ATOM 1323 N N . TYR A 1 172 ? 9.880 13.383 -3.576 1.00 73.25 172 TYR A N 1
ATOM 1324 C CA . TYR A 1 172 ? 9.839 14.784 -3.976 1.00 73.25 172 TYR A CA 1
ATOM 1325 C C . TYR A 1 172 ? 8.459 15.360 -3.656 1.00 73.25 172 TYR A C 1
ATOM 1327 O O . TYR A 1 172 ? 7.503 15.182 -4.407 1.00 73.25 172 TYR A O 1
ATOM 1335 N N . CYS A 1 173 ? 8.362 16.029 -2.507 1.00 59.88 173 CYS A N 1
ATOM 1336 C CA . CYS A 1 173 ? 7.124 16.646 -2.024 1.00 59.88 173 CYS A CA 1
ATOM 1337 C C . CYS A 1 173 ? 6.858 18.018 -2.674 1.00 59.88 173 CYS A C 1
ATOM 1339 O O . CYS A 1 173 ? 5.722 18.486 -2.678 1.00 59.88 173 CYS A O 1
ATOM 1341 N N . ASP A 1 174 ? 7.898 18.671 -3.207 1.00 68.12 174 ASP A N 1
ATOM 1342 C CA . ASP A 1 174 ? 7.804 19.962 -3.895 1.00 68.12 174 ASP A CA 1
ATOM 1343 C C . ASP A 1 174 ? 7.598 19.758 -5.402 1.00 68.12 174 ASP A C 1
ATOM 1345 O O . ASP A 1 174 ? 8.421 19.149 -6.091 1.00 68.12 174 ASP A O 1
ATOM 1349 N N . THR A 1 175 ? 6.523 20.347 -5.931 1.00 66.06 175 THR A N 1
ATOM 1350 C CA . THR A 1 175 ? 6.210 20.409 -7.369 1.00 66.06 175 THR A CA 1
ATOM 1351 C C . THR A 1 175 ? 7.387 20.847 -8.248 1.00 66.06 175 THR A C 1
ATOM 1353 O O . THR A 1 175 ? 7.528 20.343 -9.361 1.00 66.06 175 THR A O 1
ATOM 1356 N N . ARG A 1 176 ? 8.283 21.711 -7.748 1.00 75.06 176 ARG A N 1
ATOM 1357 C CA . ARG A 1 176 ? 9.476 22.174 -8.479 1.00 75.06 176 ARG A CA 1
ATOM 1358 C C . ARG A 1 176 ? 10.514 21.072 -8.698 1.00 75.06 176 ARG A C 1
ATOM 1360 O O . ARG A 1 176 ? 11.312 21.169 -9.624 1.00 75.06 176 ARG A O 1
ATOM 1367 N N . GLN A 1 177 ? 10.506 20.034 -7.862 1.00 83.00 177 GLN A N 1
ATOM 1368 C CA . GLN A 1 177 ? 11.411 18.886 -7.951 1.00 83.00 177 GLN A CA 1
ATOM 1369 C C . GLN A 1 177 ? 10.785 17.694 -8.687 1.00 83.00 177 GLN A C 1
ATOM 1371 O O . GLN A 1 177 ? 11.512 16.890 -9.273 1.00 83.00 177 GLN A O 1
ATOM 1376 N N . ILE A 1 178 ? 9.450 17.597 -8.706 1.00 86.75 178 ILE A N 1
ATOM 1377 C CA . ILE A 1 178 ? 8.721 16.513 -9.381 1.00 86.75 178 ILE A CA 1
ATOM 1378 C C . ILE A 1 178 ? 8.988 16.511 -10.891 1.00 86.75 178 ILE A C 1
ATOM 1380 O O . ILE A 1 178 ? 9.279 15.455 -11.456 1.00 86.75 178 ILE A O 1
ATOM 1384 N N . ASP A 1 179 ? 8.920 17.670 -11.550 1.00 89.81 179 ASP A N 1
ATOM 1385 C CA . ASP A 1 179 ? 9.099 17.765 -13.005 1.00 89.81 179 ASP A CA 1
ATOM 1386 C C . ASP A 1 179 ? 10.507 17.316 -13.457 1.00 89.81 179 ASP A C 1
ATOM 1388 O O . ASP A 1 179 ? 10.605 16.432 -14.318 1.00 89.81 179 ASP A O 1
ATOM 1392 N N . PRO A 1 180 ? 11.606 17.827 -12.858 1.00 90.62 180 PRO A N 1
ATOM 1393 C CA . PRO A 1 180 ? 12.956 17.329 -13.127 1.00 90.62 180 PRO A CA 1
ATOM 1394 C C . PRO A 1 180 ? 13.120 15.830 -12.843 1.00 90.62 180 PRO A C 1
ATOM 1396 O O . PRO A 1 180 ? 13.717 15.119 -13.652 1.00 90.62 180 PRO A O 1
ATOM 1399 N N . ALA A 1 181 ? 12.551 15.322 -11.745 1.00 90.44 181 ALA A N 1
ATOM 1400 C CA . ALA A 1 181 ? 12.618 13.900 -11.415 1.00 90.44 181 ALA A CA 1
ATOM 1401 C C . ALA A 1 181 ? 11.914 13.027 -12.469 1.00 90.44 181 ALA A C 1
ATOM 1403 O O . ALA A 1 181 ? 12.452 11.999 -12.881 1.00 90.44 181 ALA A O 1
ATOM 1404 N N . CYS A 1 182 ? 10.751 13.455 -12.970 1.00 92.50 182 CYS A N 1
ATOM 1405 C CA . CYS A 1 182 ? 10.041 12.762 -14.047 1.00 92.50 182 CYS A CA 1
ATOM 1406 C C . CYS A 1 182 ? 10.847 12.740 -15.356 1.00 92.50 182 CYS A C 1
ATOM 1408 O O . CYS A 1 182 ? 10.805 11.746 -16.088 1.00 92.50 182 CYS A O 1
ATOM 1410 N N . ARG A 1 183 ? 11.594 13.812 -15.661 1.00 94.12 183 ARG A N 1
ATOM 1411 C CA . ARG A 1 183 ? 12.482 13.869 -16.839 1.00 94.12 183 ARG A CA 1
ATOM 1412 C C . ARG A 1 183 ? 13.655 12.906 -16.702 1.00 94.12 183 ARG A C 1
ATOM 1414 O O . ARG A 1 183 ? 13.858 12.100 -17.602 1.00 94.12 183 ARG A O 1
ATOM 1421 N N . MET A 1 184 ? 14.325 12.904 -15.552 1.00 92.25 184 MET A N 1
ATOM 1422 C CA . MET A 1 184 ? 15.389 11.942 -15.249 1.00 92.25 184 MET A CA 1
ATOM 1423 C C . MET A 1 184 ? 14.886 10.494 -15.363 1.00 92.25 184 MET A C 1
ATOM 1425 O O . MET A 1 184 ? 15.535 9.649 -15.968 1.00 92.25 184 MET A O 1
ATOM 1429 N N . VAL A 1 185 ? 13.696 10.194 -14.835 1.00 92.56 185 VAL A N 1
ATOM 1430 C CA . VAL A 1 185 ? 13.094 8.858 -14.969 1.00 92.56 185 VAL A CA 1
ATOM 1431 C C . VAL A 1 185 ? 12.803 8.519 -16.432 1.00 92.56 185 VAL A C 1
ATOM 1433 O O . VAL A 1 185 ? 13.046 7.392 -16.854 1.00 92.56 185 VAL A O 1
ATOM 1436 N N . CYS A 1 186 ? 12.340 9.480 -17.237 1.00 94.38 186 CYS A N 1
ATOM 1437 C CA . CYS A 1 186 ? 12.185 9.283 -18.678 1.00 94.38 186 CYS A CA 1
ATOM 1438 C C . CYS A 1 186 ? 13.511 8.966 -19.379 1.00 94.38 186 CYS A C 1
ATOM 1440 O O . CYS A 1 186 ? 13.515 8.089 -20.235 1.00 94.38 186 CYS A O 1
ATOM 1442 N N . GLU A 1 187 ? 14.599 9.646 -19.021 1.00 94.50 187 GLU A N 1
ATOM 1443 C CA . GLU A 1 187 ? 15.935 9.387 -19.570 1.00 94.50 187 GLU A CA 1
ATOM 1444 C C . GLU A 1 187 ? 16.429 7.988 -19.192 1.00 94.50 187 GLU A C 1
ATOM 1446 O O . GLU A 1 187 ? 16.890 7.245 -20.055 1.00 94.50 187 GLU A O 1
ATOM 1451 N N . ILE A 1 188 ? 16.247 7.579 -17.930 1.00 93.44 188 ILE A N 1
ATOM 1452 C CA . ILE A 1 188 ? 16.572 6.218 -17.479 1.00 93.44 188 ILE A CA 1
ATOM 1453 C C . ILE A 1 188 ? 15.775 5.184 -18.279 1.00 93.44 188 ILE A C 1
ATOM 1455 O O . ILE A 1 188 ? 16.341 4.193 -18.731 1.00 93.44 188 ILE A O 1
ATOM 1459 N N . ILE A 1 189 ? 14.472 5.405 -18.478 1.00 94.81 189 ILE A N 1
ATOM 1460 C CA . ILE A 1 189 ? 13.633 4.511 -19.286 1.00 94.81 189 ILE A CA 1
ATOM 1461 C C . ILE A 1 189 ? 14.166 4.428 -20.719 1.00 94.81 189 ILE A C 1
ATOM 1463 O O . ILE A 1 189 ? 14.282 3.327 -21.247 1.00 94.81 189 ILE A O 1
ATOM 1467 N N . ASP A 1 190 ? 14.509 5.559 -21.337 1.00 93.88 190 ASP A N 1
ATOM 1468 C CA . ASP A 1 190 ? 15.017 5.593 -22.712 1.00 93.88 190 ASP A CA 1
ATOM 1469 C C . ASP A 1 190 ? 16.339 4.807 -22.838 1.00 93.88 190 ASP A C 1
ATOM 1471 O O . ASP A 1 190 ? 16.484 3.998 -23.756 1.00 93.88 190 ASP A O 1
ATOM 1475 N N . VAL A 1 191 ? 17.257 4.948 -21.873 1.00 93.88 191 VAL A N 1
ATOM 1476 C CA . VAL A 1 191 ? 18.501 4.157 -21.807 1.00 93.88 191 VAL A CA 1
ATOM 1477 C C . VAL A 1 191 ? 18.208 2.669 -21.624 1.00 93.88 191 VAL A C 1
ATOM 1479 O O . VAL A 1 191 ? 18.722 1.838 -22.369 1.00 93.88 191 VAL A O 1
ATOM 1482 N N . MET A 1 192 ? 17.355 2.312 -20.663 1.00 93.69 192 MET A N 1
ATOM 1483 C CA . MET A 1 192 ? 17.026 0.913 -20.375 1.00 93.69 192 MET A CA 1
ATOM 1484 C C . MET A 1 192 ? 16.342 0.224 -21.561 1.00 93.69 192 MET A C 1
ATOM 1486 O O . MET A 1 192 ? 16.597 -0.951 -21.814 1.00 93.69 192 MET A O 1
ATOM 1490 N N . LEU A 1 193 ? 15.497 0.943 -22.305 1.00 93.25 193 LEU A N 1
ATOM 1491 C CA . LEU A 1 193 ? 14.882 0.439 -23.532 1.00 93.25 193 LEU A CA 1
ATOM 1492 C C . LEU A 1 193 ? 15.910 0.239 -24.647 1.00 93.25 193 LEU A C 1
ATOM 1494 O O . LEU A 1 193 ? 15.840 -0.773 -25.341 1.00 93.25 193 LEU A O 1
ATOM 1498 N N . HIS A 1 194 ? 16.859 1.166 -24.806 1.00 92.50 194 HIS A N 1
ATOM 1499 C CA . HIS A 1 194 ? 17.925 1.055 -25.803 1.00 92.50 194 HIS A CA 1
ATOM 1500 C C . HIS A 1 194 ? 18.863 -0.129 -25.522 1.00 92.50 194 HIS A C 1
ATOM 1502 O O . HIS A 1 194 ? 19.200 -0.887 -26.428 1.00 92.50 194 HIS A O 1
ATOM 1508 N N . GLU A 1 195 ? 19.229 -0.334 -24.255 1.00 90.38 195 GLU A N 1
ATOM 1509 C CA . GLU A 1 195 ? 20.139 -1.402 -23.820 1.00 90.38 195 GLU A CA 1
ATOM 1510 C C . GLU A 1 195 ? 19.461 -2.773 -23.660 1.00 90.38 195 GLU A C 1
ATOM 1512 O O . GLU A 1 195 ? 20.119 -3.778 -23.370 1.00 90.38 195 GLU A O 1
ATOM 1517 N N . ASN A 1 196 ? 18.141 -2.859 -23.846 1.00 90.00 196 ASN A N 1
ATOM 1518 C CA . ASN A 1 196 ? 17.398 -4.099 -23.666 1.00 90.00 196 ASN A CA 1
ATOM 1519 C C 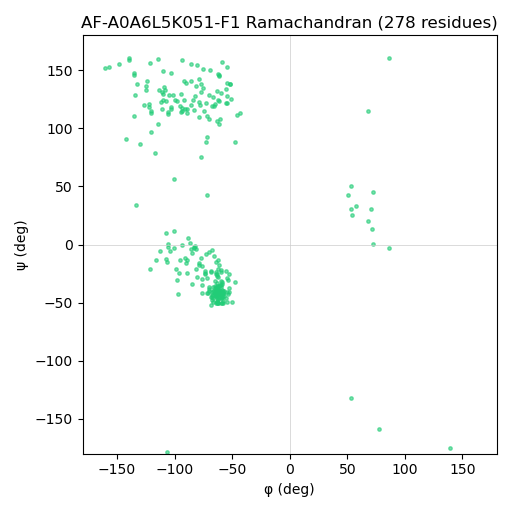. ASN A 1 196 ? 17.659 -5.108 -24.801 1.00 90.00 196 ASN A C 1
ATOM 1521 O O . ASN A 1 196 ? 16.901 -5.217 -25.764 1.00 90.00 196 ASN A O 1
ATOM 1525 N N . LYS A 1 197 ? 18.698 -5.930 -24.637 1.00 85.75 197 LYS A N 1
ATOM 1526 C CA . LYS A 1 197 ? 19.090 -6.986 -25.591 1.00 85.75 197 LYS A CA 1
ATOM 1527 C C . LYS A 1 197 ? 18.297 -8.292 -25.454 1.00 85.75 197 LYS A C 1
ATOM 1529 O O . LYS A 1 197 ? 18.543 -9.233 -26.200 1.00 85.75 197 LYS A O 1
ATOM 1534 N N . SER A 1 198 ? 17.359 -8.380 -24.507 1.00 84.44 198 SER A N 1
ATOM 1535 C CA . SER A 1 198 ? 16.636 -9.630 -24.208 1.00 84.44 198 SER A CA 1
ATOM 1536 C C . SER A 1 198 ? 15.540 -9.991 -25.221 1.00 84.44 198 SER A C 1
ATOM 1538 O O . SER A 1 198 ? 15.064 -11.124 -25.227 1.00 84.44 198 SER A O 1
ATOM 1540 N N . GLY A 1 199 ? 15.078 -9.024 -26.022 1.00 85.31 199 GLY A N 1
ATOM 1541 C CA . GLY A 1 199 ? 13.898 -9.171 -26.882 1.00 85.31 199 GLY A CA 1
ATOM 1542 C C . GLY A 1 199 ? 12.554 -9.189 -26.136 1.00 85.31 199 GLY A C 1
ATOM 1543 O O . GLY A 1 199 ? 11.508 -9.301 -26.772 1.00 85.31 199 GLY A O 1
ATOM 1544 N N . LEU A 1 200 ? 12.548 -9.062 -24.804 1.00 90.81 200 LEU A N 1
ATOM 1545 C CA . LEU A 1 200 ? 11.327 -9.029 -23.997 1.00 90.81 200 LEU A CA 1
ATOM 1546 C C . LEU A 1 200 ? 10.838 -7.589 -23.783 1.00 90.81 200 LEU A C 1
ATOM 1548 O O . LEU A 1 200 ? 11.666 -6.717 -23.503 1.00 90.81 200 LEU A O 1
ATOM 1552 N N . PRO A 1 201 ? 9.516 -7.326 -23.814 1.00 92.31 201 PRO A N 1
ATOM 1553 C CA . PRO A 1 201 ? 8.949 -6.043 -23.411 1.00 92.31 201 PRO A CA 1
ATOM 1554 C C . PRO A 1 201 ? 9.426 -5.619 -22.022 1.00 92.31 201 PRO A C 1
ATOM 1556 O O . PRO A 1 201 ? 9.460 -6.438 -21.103 1.00 92.31 201 PRO A O 1
ATOM 1559 N N . MET A 1 202 ? 9.752 -4.339 -21.859 1.00 95.00 202 MET A N 1
ATOM 1560 C CA . MET A 1 202 ? 10.082 -3.748 -20.564 1.00 95.00 202 MET A CA 1
ATOM 1561 C C . MET A 1 202 ? 8.932 -2.855 -20.111 1.00 95.00 202 MET A C 1
ATOM 1563 O O . MET A 1 202 ? 8.526 -1.944 -20.828 1.00 95.00 202 MET A O 1
ATOM 1567 N N . LEU A 1 203 ? 8.400 -3.140 -18.927 1.00 95.31 203 LEU A N 1
ATOM 1568 C CA . LEU A 1 203 ? 7.217 -2.486 -18.386 1.00 95.31 203 LEU A CA 1
ATOM 1569 C C . LEU A 1 203 ? 7.592 -1.608 -17.203 1.00 95.31 203 LEU A C 1
ATOM 1571 O O . LEU A 1 203 ? 8.246 -2.070 -16.281 1.00 95.31 203 LEU A O 1
ATOM 1575 N N . VAL A 1 204 ? 7.130 -0.367 -17.186 1.00 94.69 204 VAL A N 1
ATOM 1576 C CA . VAL A 1 204 ? 7.297 0.570 -16.081 1.00 94.69 204 VAL A CA 1
ATOM 1577 C C . VAL A 1 204 ? 6.113 0.436 -15.132 1.00 94.69 204 VAL A C 1
ATOM 1579 O O . VAL A 1 204 ? 4.974 0.736 -15.496 1.00 94.69 204 VAL A O 1
ATOM 1582 N N . LYS A 1 205 ? 6.386 0.014 -13.894 1.00 92.06 205 LYS A N 1
ATOM 1583 C CA . LYS A 1 205 ? 5.424 0.043 -12.787 1.00 92.06 205 LYS A CA 1
ATOM 1584 C C . LYS A 1 205 ? 5.746 1.215 -11.868 1.00 92.06 205 LYS A C 1
ATOM 1586 O O . LYS A 1 205 ? 6.792 1.247 -11.222 1.00 92.06 205 LYS A O 1
ATOM 1591 N N . LEU A 1 206 ? 4.808 2.152 -11.781 1.00 86.69 206 LEU A N 1
ATOM 1592 C CA . LEU A 1 206 ? 4.868 3.277 -10.849 1.00 86.69 206 LEU A CA 1
ATOM 1593 C C . LEU A 1 206 ? 4.297 2.905 -9.476 1.00 86.69 206 LEU A C 1
ATOM 1595 O O . LEU A 1 206 ? 3.434 2.026 -9.361 1.00 86.69 206 LEU A O 1
ATOM 1599 N N . HIS A 1 207 ? 4.738 3.623 -8.442 1.00 82.56 207 HIS A N 1
ATOM 1600 C CA . HIS A 1 207 ? 4.139 3.534 -7.115 1.00 82.56 207 HIS A CA 1
ATOM 1601 C C . HIS A 1 207 ? 2.658 3.975 -7.161 1.00 82.56 207 HIS A C 1
ATOM 1603 O O . HIS A 1 207 ? 2.320 4.886 -7.921 1.00 82.56 207 HIS A O 1
ATOM 1609 N N . PRO A 1 208 ? 1.742 3.390 -6.361 1.00 77.00 208 PRO A N 1
ATOM 1610 C CA . PRO A 1 208 ? 0.332 3.796 -6.356 1.00 77.00 208 PRO A CA 1
ATOM 1611 C C . PRO A 1 208 ? 0.110 5.298 -6.141 1.00 77.00 208 PRO A C 1
ATOM 1613 O O . PRO A 1 208 ? -0.704 5.895 -6.842 1.00 77.00 208 PRO A O 1
ATOM 1616 N N . ARG A 1 209 ? 0.877 5.921 -5.234 1.00 75.62 209 ARG A N 1
ATOM 1617 C CA . ARG A 1 209 ? 0.819 7.375 -4.988 1.00 75.62 209 ARG A CA 1
ATOM 1618 C C . ARG A 1 209 ? 1.228 8.198 -6.208 1.00 75.62 209 ARG A C 1
ATOM 1620 O O . ARG A 1 209 ? 0.608 9.221 -6.486 1.00 75.62 209 ARG A O 1
ATOM 1627 N N . ASP A 1 210 ? 2.221 7.720 -6.956 1.00 83.00 210 ASP A N 1
ATOM 1628 C CA . ASP A 1 210 ? 2.724 8.432 -8.125 1.00 83.00 210 ASP A CA 1
ATOM 1629 C C . ASP A 1 210 ? 1.620 8.590 -9.157 1.00 83.00 210 ASP A C 1
ATOM 1631 O O . ASP A 1 210 ? 1.469 9.685 -9.665 1.00 83.00 210 ASP A O 1
ATOM 1635 N N . ARG A 1 211 ? 0.763 7.578 -9.362 1.00 75.81 211 ARG A N 1
ATOM 1636 C CA . ARG A 1 211 ? -0.322 7.599 -10.364 1.00 75.81 211 ARG A CA 1
ATOM 1637 C C . ARG A 1 211 ? -1.312 8.758 -10.268 1.00 75.81 211 ARG A C 1
ATOM 1639 O O . ARG A 1 211 ? -2.005 9.037 -11.243 1.00 75.81 211 ARG A O 1
ATOM 1646 N N . LYS A 1 212 ? -1.441 9.372 -9.094 1.00 75.50 212 LYS A N 1
ATOM 1647 C CA . LYS A 1 212 ? -2.298 10.546 -8.885 1.00 75.50 212 LYS A CA 1
ATOM 1648 C C . LYS A 1 212 ? -1.488 11.835 -8.720 1.00 75.50 212 LYS A C 1
ATOM 1650 O O . LYS A 1 212 ? -2.067 12.911 -8.795 1.00 75.50 212 LYS A O 1
ATOM 1655 N N . GLY A 1 213 ? -0.180 11.731 -8.475 1.00 76.44 213 GLY A N 1
ATOM 1656 C CA . GLY A 1 213 ? 0.678 12.844 -8.063 1.00 76.44 213 GLY A CA 1
ATOM 1657 C C . GLY A 1 213 ? 1.651 13.360 -9.122 1.00 76.44 213 GLY A C 1
ATOM 1658 O O . GLY A 1 213 ? 2.240 14.417 -8.911 1.00 76.44 213 GLY A O 1
ATOM 1659 N N . LEU A 1 214 ? 1.849 12.647 -10.237 1.00 88.38 214 LEU A N 1
ATOM 1660 C CA . LEU A 1 214 ? 2.786 13.072 -11.288 1.00 88.38 214 LEU A CA 1
ATOM 1661 C C . LEU A 1 214 ? 2.122 13.879 -12.421 1.00 88.38 214 LEU A C 1
ATOM 1663 O O . LEU A 1 214 ? 0.912 13.768 -12.631 1.00 88.38 214 LEU A O 1
ATOM 1667 N N . PRO A 1 215 ? 2.900 14.673 -13.182 1.00 91.00 215 PRO A N 1
ATOM 1668 C CA . PRO A 1 215 ? 2.388 15.476 -14.289 1.00 91.00 215 PRO A CA 1
ATOM 1669 C C . PRO A 1 215 ? 1.759 14.638 -15.410 1.00 91.00 215 PRO A C 1
ATOM 1671 O O . PRO A 1 215 ? 2.268 13.577 -15.775 1.00 91.00 215 PRO A O 1
ATOM 1674 N N . ALA A 1 216 ? 0.700 15.158 -16.040 1.00 92.06 216 ALA A N 1
ATOM 1675 C CA . ALA A 1 216 ? -0.009 14.482 -17.135 1.00 92.06 216 ALA A CA 1
ATOM 1676 C C . ALA A 1 216 ? 0.919 14.065 -18.295 1.00 92.06 216 ALA A C 1
ATOM 1678 O O . ALA A 1 216 ? 0.824 12.939 -18.795 1.00 92.06 216 ALA A O 1
ATOM 1679 N N . TRP A 1 217 ? 1.864 14.943 -18.658 1.00 94.19 217 TRP A N 1
ATOM 1680 C CA . TRP A 1 217 ? 2.828 14.713 -19.739 1.00 94.19 217 TRP A CA 1
ATOM 1681 C C . TRP A 1 217 ? 3.689 13.466 -19.500 1.00 94.19 217 TRP A C 1
ATOM 1683 O O . TRP A 1 217 ? 4.069 12.779 -20.450 1.00 94.19 217 TRP A O 1
ATOM 1693 N N . PHE A 1 218 ? 3.982 13.136 -18.238 1.00 93.81 218 PHE A N 1
ATOM 1694 C CA . PHE A 1 218 ? 4.800 11.979 -17.894 1.00 93.81 218 PHE A CA 1
ATOM 1695 C C . PHE A 1 218 ? 4.073 10.679 -18.253 1.00 93.81 218 PHE A C 1
ATOM 1697 O O . PHE A 1 218 ? 4.634 9.821 -18.935 1.00 93.81 218 PHE A O 1
ATOM 1704 N N . TYR A 1 219 ? 2.789 10.557 -17.903 1.00 91.56 219 TYR A N 1
ATOM 1705 C CA . TYR A 1 219 ? 1.993 9.381 -18.271 1.00 91.56 219 TYR A CA 1
ATOM 1706 C C . TYR A 1 219 ? 1.755 9.268 -19.770 1.00 91.56 219 TYR A C 1
ATOM 1708 O O . TYR A 1 219 ? 1.718 8.160 -20.300 1.00 91.56 219 TYR A O 1
ATOM 1716 N N . GLU A 1 220 ? 1.559 10.390 -20.466 1.00 91.56 220 GLU A N 1
ATOM 1717 C CA . GLU A 1 220 ? 1.446 10.394 -21.929 1.00 91.56 220 GLU A CA 1
ATOM 1718 C C . GLU A 1 220 ? 2.709 9.834 -22.571 1.00 91.56 220 GLU A C 1
ATOM 1720 O O . GLU A 1 220 ? 2.630 8.959 -23.431 1.00 91.56 220 GLU A O 1
ATOM 1725 N N . ARG A 1 221 ? 3.871 10.256 -22.075 1.00 92.69 221 ARG A N 1
ATOM 1726 C CA . ARG A 1 221 ? 5.174 9.782 -22.529 1.00 92.69 221 ARG A CA 1
ATOM 1727 C C . ARG A 1 221 ? 5.381 8.287 -22.238 1.00 92.69 221 ARG A C 1
ATOM 1729 O O . ARG A 1 221 ? 5.898 7.572 -23.093 1.00 92.69 221 ARG A O 1
ATOM 1736 N N . LEU A 1 222 ? 4.932 7.767 -21.089 1.00 92.38 222 LEU A N 1
ATOM 1737 C CA . LEU A 1 222 ? 4.931 6.315 -20.820 1.00 92.38 222 LEU A CA 1
ATOM 1738 C C . LEU A 1 222 ? 4.003 5.543 -21.772 1.00 92.38 222 LEU A C 1
ATOM 1740 O O . LEU A 1 222 ? 4.385 4.494 -22.296 1.00 92.38 222 LEU A O 1
ATOM 1744 N N . ARG A 1 223 ? 2.800 6.073 -22.034 1.00 90.00 223 ARG A N 1
ATOM 1745 C CA . ARG A 1 223 ? 1.824 5.475 -22.959 1.00 90.00 223 ARG A CA 1
ATOM 1746 C C . ARG A 1 223 ? 2.341 5.437 -24.395 1.00 90.00 223 ARG A C 1
ATOM 1748 O O . ARG A 1 223 ? 2.220 4.401 -25.040 1.00 90.00 223 ARG A O 1
ATOM 1755 N N . GLN A 1 224 ? 2.948 6.523 -24.872 1.00 89.38 224 GLN A N 1
ATOM 1756 C CA . GLN A 1 224 ? 3.545 6.611 -26.211 1.00 89.38 224 GLN A CA 1
ATOM 1757 C C . GLN A 1 224 ? 4.660 5.581 -26.421 1.00 89.38 224 GLN A C 1
ATOM 1759 O O . GLN A 1 224 ? 4.778 5.022 -27.507 1.00 89.38 224 GLN A O 1
ATOM 1764 N N . ARG A 1 225 ? 5.437 5.275 -25.374 1.00 90.88 225 ARG A N 1
ATOM 1765 C CA . ARG A 1 225 ? 6.464 4.223 -25.410 1.00 90.88 225 ARG A CA 1
ATOM 1766 C C . ARG A 1 225 ? 5.901 2.801 -25.312 1.00 90.88 225 ARG A C 1
ATOM 1768 O O . ARG A 1 225 ? 6.641 1.846 -25.509 1.00 90.88 225 ARG A O 1
ATOM 1775 N N . GLY A 1 226 ? 4.621 2.636 -24.971 1.00 85.62 226 GLY A N 1
ATOM 1776 C CA . GLY A 1 226 ? 3.998 1.320 -24.797 1.00 85.62 226 GLY A CA 1
ATOM 1777 C C . GLY A 1 226 ? 4.511 0.533 -23.586 1.00 85.62 226 GLY A C 1
ATOM 1778 O O . GLY A 1 226 ? 4.356 -0.685 -23.551 1.00 85.62 226 GLY A O 1
ATOM 1779 N N . VAL A 1 227 ? 5.112 1.210 -22.603 1.00 91.06 227 VAL A N 1
ATOM 1780 C CA . VAL A 1 227 ? 5.764 0.568 -21.447 1.00 91.06 227 VAL A CA 1
ATOM 1781 C C . VAL A 1 227 ? 4.909 0.569 -20.184 1.00 91.06 227 VAL A C 1
ATOM 1783 O O . VAL A 1 227 ? 5.332 0.033 -19.173 1.00 91.06 227 VAL A O 1
ATOM 1786 N N . ASP A 1 228 ? 3.723 1.173 -20.180 1.00 92.25 228 ASP A N 1
ATOM 1787 C CA . ASP A 1 228 ? 2.910 1.249 -18.962 1.00 92.25 228 ASP A CA 1
ATOM 1788 C C . ASP A 1 228 ? 2.443 -0.143 -18.483 1.00 92.25 228 ASP A C 1
ATOM 1790 O O . ASP A 1 228 ? 1.741 -0.865 -19.199 1.00 92.25 228 ASP A O 1
ATOM 1794 N N . TYR A 1 229 ? 2.820 -0.515 -17.253 1.00 92.62 229 TYR A N 1
ATOM 1795 C CA . TYR A 1 229 ? 2.489 -1.810 -16.646 1.00 92.62 229 TYR A CA 1
ATOM 1796 C C . TYR A 1 229 ? 0.979 -2.064 -16.580 1.00 92.62 229 TYR A C 1
ATOM 1798 O O . TYR A 1 229 ? 0.525 -3.168 -16.877 1.00 92.62 229 TYR A O 1
ATOM 1806 N N . PHE A 1 230 ? 0.180 -1.059 -16.215 1.00 88.50 230 PHE A N 1
ATOM 1807 C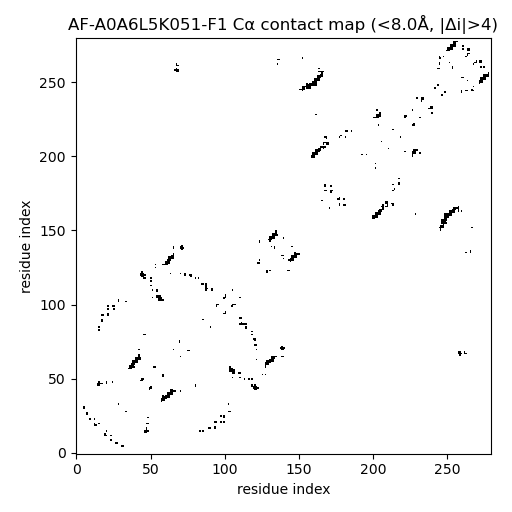 CA . PHE A 1 230 ? -1.260 -1.249 -16.027 1.00 88.50 230 PHE A CA 1
ATOM 1808 C C . PHE A 1 230 ? -1.975 -1.449 -17.356 1.00 88.50 230 PHE A C 1
ATOM 1810 O O . PHE A 1 230 ? -2.791 -2.363 -17.473 1.00 88.50 230 PHE A O 1
ATOM 1817 N N . ALA A 1 231 ? -1.607 -0.672 -18.374 1.00 89.69 231 ALA A N 1
ATOM 1818 C CA . ALA A 1 231 ? -2.076 -0.871 -19.736 1.00 89.69 231 ALA A CA 1
ATOM 1819 C C . ALA A 1 231 ? -1.697 -2.265 -20.262 1.00 89.69 231 ALA A C 1
ATOM 1821 O O . ALA A 1 231 ? -2.522 -2.922 -20.899 1.00 89.69 231 ALA A O 1
ATOM 1822 N N . TYR A 1 232 ? -0.482 -2.745 -19.976 1.00 91.06 232 TYR A N 1
ATOM 1823 C CA . TYR A 1 232 ? -0.065 -4.100 -20.340 1.00 91.06 232 TYR A CA 1
ATOM 1824 C C . TYR A 1 232 ? -0.911 -5.172 -19.643 1.00 91.06 232 TYR A C 1
ATOM 1826 O O . TYR A 1 232 ? -1.447 -6.060 -20.309 1.00 91.06 232 TYR A O 1
ATOM 1834 N N . CYS A 1 233 ? -1.071 -5.082 -18.320 1.00 90.50 233 CYS A N 1
ATOM 1835 C CA . CYS A 1 233 ? -1.847 -6.048 -17.548 1.00 90.50 233 CYS A CA 1
ATOM 1836 C C . CYS A 1 233 ? -3.314 -6.076 -17.977 1.00 90.50 233 CYS A C 1
ATOM 1838 O O . CYS A 1 233 ? -3.865 -7.157 -18.176 1.00 90.50 233 CYS A O 1
ATOM 1840 N N . GLN A 1 234 ? -3.923 -4.909 -18.207 1.00 90.50 234 GLN A N 1
ATOM 1841 C CA . GLN A 1 234 ? -5.303 -4.806 -18.678 1.00 90.50 234 GLN A CA 1
ATOM 1842 C C . GLN A 1 234 ? -5.497 -5.525 -20.019 1.00 90.50 234 GLN A C 1
ATOM 1844 O O . GLN A 1 234 ? -6.431 -6.308 -20.166 1.00 90.50 234 GLN A O 1
ATOM 1849 N N . ARG A 1 235 ? -4.589 -5.317 -20.983 1.00 90.12 235 ARG A N 1
ATOM 1850 C CA . ARG A 1 235 ? -4.650 -5.972 -22.304 1.00 90.12 235 ARG A CA 1
ATOM 1851 C C . ARG A 1 235 ? -4.495 -7.491 -22.239 1.00 90.12 235 ARG A C 1
ATOM 1853 O O . ARG A 1 235 ? -4.919 -8.174 -23.163 1.00 90.12 235 ARG A O 1
ATOM 1860 N N . ARG A 1 236 ? -3.868 -8.012 -21.182 1.00 88.31 236 ARG A N 1
ATOM 1861 C CA . ARG A 1 236 ? -3.608 -9.447 -20.992 1.00 88.31 236 ARG A CA 1
ATOM 1862 C C . ARG A 1 236 ? -4.470 -10.096 -19.911 1.00 88.31 236 ARG A C 1
ATOM 1864 O O . ARG A 1 236 ? -4.192 -11.229 -19.542 1.00 88.31 236 ARG A O 1
ATOM 1871 N N . ALA A 1 237 ? -5.485 -9.392 -19.404 1.00 88.62 237 ALA A N 1
ATOM 1872 C CA . ALA A 1 237 ? -6.332 -9.852 -18.302 1.00 88.62 237 ALA A CA 1
ATOM 1873 C C . ALA A 1 237 ? -5.543 -10.281 -17.042 1.00 88.62 237 ALA A C 1
ATOM 1875 O O . ALA A 1 237 ? -5.978 -11.143 -16.283 1.00 88.62 237 ALA A O 1
ATOM 1876 N N . ILE A 1 238 ? -4.385 -9.658 -16.801 1.00 88.44 238 ILE A N 1
ATOM 1877 C CA . ILE A 1 238 ? -3.578 -9.887 -15.598 1.00 88.44 238 ILE A CA 1
ATOM 1878 C C . ILE A 1 238 ? -4.152 -9.036 -14.464 1.00 88.44 238 ILE A C 1
ATOM 1880 O O . ILE A 1 238 ? -4.314 -7.822 -14.608 1.00 88.44 238 ILE A O 1
ATOM 1884 N N . ASN A 1 239 ? -4.426 -9.659 -13.316 1.00 86.19 239 ASN A N 1
ATOM 1885 C CA . ASN A 1 239 ? -4.940 -8.956 -12.145 1.00 86.19 239 ASN A CA 1
ATOM 1886 C C . ASN A 1 239 ? -3.858 -8.057 -11.523 1.00 86.19 239 ASN A C 1
ATOM 1888 O O . ASN A 1 239 ? -2.929 -8.524 -10.868 1.00 86.19 239 ASN A O 1
ATOM 1892 N N . THR A 1 240 ? -4.018 -6.745 -11.684 1.00 82.75 240 THR A N 1
ATOM 1893 C CA . THR A 1 240 ? -3.068 -5.735 -11.198 1.00 82.75 240 THR A CA 1
ATOM 1894 C C . THR A 1 240 ? -3.072 -5.542 -9.683 1.00 82.75 240 THR A C 1
ATOM 1896 O O . THR A 1 240 ? -2.228 -4.803 -9.181 1.00 82.75 240 THR A O 1
ATOM 1899 N N . ASN A 1 241 ? -4.017 -6.160 -8.968 1.00 81.50 241 ASN A N 1
ATOM 1900 C CA . ASN A 1 241 ? -4.079 -6.140 -7.505 1.00 81.50 241 ASN A CA 1
ATOM 1901 C C . ASN A 1 241 ? -3.197 -7.224 -6.867 1.00 81.50 241 ASN A C 1
ATOM 1903 O O . ASN A 1 241 ? -3.048 -7.246 -5.649 1.00 81.50 241 ASN A O 1
ATOM 1907 N N . ILE A 1 242 ? -2.627 -8.125 -7.671 1.00 85.12 242 ILE A N 1
ATOM 1908 C CA . ILE A 1 242 ? -1.648 -9.109 -7.212 1.00 85.12 242 ILE A CA 1
ATOM 1909 C C . ILE A 1 242 ? -0.272 -8.437 -7.135 1.00 85.12 242 ILE A C 1
ATOM 1911 O O . ILE A 1 242 ? 0.121 -7.701 -8.044 1.00 85.12 242 ILE A O 1
ATOM 1915 N N . GLU A 1 243 ? 0.466 -8.708 -6.057 1.00 87.94 243 GLU A N 1
ATOM 1916 C CA . GLU A 1 243 ? 1.859 -8.279 -5.902 1.00 87.94 243 GLU A CA 1
ATOM 1917 C C . GLU A 1 243 ? 2.705 -8.785 -7.091 1.00 87.94 243 GLU A C 1
ATOM 1919 O O . GLU A 1 243 ? 2.772 -9.997 -7.313 1.00 87.94 243 GLU A O 1
ATOM 1924 N N . PRO A 1 244 ? 3.370 -7.910 -7.872 1.00 89.94 244 PRO A N 1
ATOM 1925 C CA . PRO A 1 244 ? 4.051 -8.323 -9.099 1.00 89.94 244 PRO A CA 1
ATOM 1926 C C . PRO A 1 244 ? 5.153 -9.364 -8.949 1.00 89.94 244 PRO A C 1
ATOM 1928 O O . PRO A 1 244 ? 5.469 -10.031 -9.934 1.00 89.94 244 PRO A O 1
ATOM 1931 N N . ALA A 1 245 ? 5.747 -9.536 -7.767 1.00 91.06 245 ALA A N 1
ATOM 1932 C CA . ALA A 1 245 ? 6.685 -10.635 -7.534 1.00 91.06 245 ALA A CA 1
ATOM 1933 C C . ALA A 1 245 ? 6.007 -12.016 -7.665 1.00 91.06 245 ALA A C 1
ATOM 1935 O O . ALA A 1 245 ? 6.644 -12.979 -8.081 1.00 91.06 245 ALA A O 1
ATOM 1936 N N . LEU A 1 246 ? 4.699 -12.107 -7.405 1.00 91.56 246 LEU A N 1
ATOM 1937 C CA . LEU A 1 246 ? 3.916 -13.334 -7.582 1.00 91.56 246 LEU A CA 1
ATOM 1938 C C . LEU A 1 246 ? 3.544 -13.593 -9.049 1.00 91.56 246 LEU A C 1
ATOM 1940 O O . LEU A 1 246 ? 3.231 -14.724 -9.399 1.00 91.56 246 LEU A O 1
ATOM 1944 N N . LEU A 1 247 ? 3.616 -12.579 -9.921 1.00 91.56 247 LEU A N 1
ATOM 1945 C CA . LEU A 1 247 ? 3.320 -12.692 -11.361 1.00 91.56 247 LEU A CA 1
ATOM 1946 C C . LEU A 1 247 ? 4.510 -13.206 -12.195 1.00 91.56 247 LEU A C 1
ATOM 1948 O O . LEU A 1 247 ? 4.396 -13.388 -13.410 1.00 91.56 247 LEU A O 1
ATOM 1952 N N . ASN A 1 248 ? 5.656 -13.441 -11.548 1.00 91.12 248 ASN A N 1
ATOM 1953 C CA . ASN A 1 248 ? 6.803 -14.151 -12.113 1.00 91.12 248 ASN A CA 1
ATOM 1954 C C . ASN A 1 248 ? 7.307 -13.585 -13.460 1.00 91.12 248 ASN A C 1
ATOM 1956 O O . ASN A 1 248 ? 7.483 -14.320 -14.440 1.00 91.12 248 ASN A O 1
ATOM 1960 N N . PHE A 1 249 ? 7.537 -12.266 -13.515 1.00 92.81 249 PHE A N 1
ATOM 1961 C CA . PHE A 1 249 ? 8.164 -11.604 -14.665 1.00 92.81 249 PHE A CA 1
ATOM 1962 C C . PHE A 1 249 ? 9.560 -12.182 -14.942 1.00 92.81 249 PHE A C 1
ATOM 1964 O O . PHE A 1 249 ? 10.213 -12.771 -14.077 1.00 92.81 249 PHE A O 1
ATOM 1971 N N . ALA A 1 250 ? 10.033 -12.032 -16.180 1.00 92.44 250 ALA A N 1
ATOM 1972 C CA . ALA A 1 250 ? 11.302 -12.606 -16.608 1.00 92.44 250 ALA A CA 1
ATOM 1973 C C . ALA A 1 250 ? 12.498 -12.036 -15.835 1.00 92.44 250 ALA A C 1
ATOM 1975 O O . ALA A 1 250 ? 13.408 -12.800 -15.505 1.00 92.44 250 ALA A O 1
ATOM 1976 N N . HIS A 1 251 ? 12.468 -10.732 -15.549 1.00 93.94 251 HIS A N 1
ATOM 1977 C CA . HIS A 1 251 ? 13.471 -10.023 -14.758 1.00 93.94 251 HIS A CA 1
ATOM 1978 C C . HIS A 1 251 ? 12.890 -8.743 -14.149 1.00 93.94 251 HIS A C 1
ATOM 1980 O O . HIS A 1 251 ? 11.971 -8.150 -14.722 1.00 93.94 251 HIS A O 1
ATOM 1986 N N . TYR A 1 252 ? 13.442 -8.306 -13.016 1.00 94.88 252 TYR A N 1
ATOM 1987 C CA . TYR A 1 252 ? 13.020 -7.104 -12.297 1.00 94.88 252 TYR A CA 1
ATOM 1988 C C . TYR A 1 252 ? 14.184 -6.110 -12.185 1.00 94.88 252 TYR A C 1
ATOM 1990 O O . TYR A 1 252 ? 15.171 -6.361 -11.498 1.00 94.88 252 TYR A O 1
ATOM 1998 N N . HIS A 1 253 ? 14.059 -4.953 -12.827 1.00 94.81 253 HIS A N 1
ATOM 1999 C CA . HIS A 1 253 ? 14.965 -3.818 -12.680 1.00 94.81 253 HIS A CA 1
ATOM 2000 C C . HIS A 1 253 ? 14.384 -2.851 -11.654 1.00 94.81 253 HIS A C 1
ATOM 2002 O O . HIS A 1 253 ? 13.285 -2.328 -11.841 1.00 94.81 253 HIS A O 1
ATOM 2008 N N . ILE A 1 254 ? 15.099 -2.614 -10.560 1.00 92.94 254 ILE A N 1
ATOM 2009 C CA . ILE A 1 254 ? 14.570 -1.847 -9.432 1.00 92.94 254 ILE A CA 1
ATOM 2010 C C . ILE A 1 254 ? 15.512 -0.706 -9.088 1.00 92.94 254 ILE A C 1
ATOM 2012 O O . ILE A 1 254 ? 16.658 -0.928 -8.720 1.00 92.94 254 ILE A O 1
ATOM 2016 N N . PHE A 1 255 ? 15.016 0.521 -9.170 1.00 90.25 255 PHE A N 1
ATOM 2017 C CA . PHE A 1 255 ? 15.758 1.724 -8.823 1.00 90.25 255 PHE A CA 1
ATOM 2018 C C . PHE A 1 255 ? 15.404 2.175 -7.400 1.00 90.25 255 PHE A C 1
ATOM 2020 O O . PHE A 1 255 ? 14.240 2.438 -7.092 1.00 90.25 255 PHE A O 1
ATOM 2027 N N . GLY A 1 256 ? 16.417 2.296 -6.539 1.00 83.25 256 GLY A N 1
ATOM 2028 C CA . GLY A 1 256 ? 16.293 2.692 -5.135 1.00 83.25 256 GLY A CA 1
ATOM 2029 C C . GLY A 1 256 ? 15.791 1.577 -4.208 1.00 83.25 256 GLY A C 1
ATOM 2030 O O . GLY A 1 256 ? 15.894 0.384 -4.508 1.00 83.25 256 GLY A O 1
ATOM 2031 N N . ARG A 1 257 ? 15.252 1.969 -3.046 1.00 78.25 257 ARG A N 1
ATOM 2032 C CA . ARG A 1 257 ? 14.618 1.060 -2.076 1.00 78.25 257 ARG A CA 1
ATOM 2033 C C . ARG A 1 257 ? 13.114 1.003 -2.338 1.00 78.25 257 ARG A C 1
ATOM 2035 O O . ARG A 1 257 ? 12.420 2.005 -2.189 1.00 78.25 257 ARG A O 1
ATOM 2042 N N . THR A 1 258 ? 12.607 -0.163 -2.734 1.00 80.25 258 THR A N 1
ATOM 2043 C CA . THR A 1 258 ? 11.175 -0.378 -3.005 1.00 80.25 258 THR A CA 1
ATOM 2044 C C . THR A 1 258 ? 10.703 -1.684 -2.376 1.00 80.25 258 THR A C 1
ATOM 2046 O O . THR A 1 258 ? 11.455 -2.657 -2.352 1.00 80.25 258 THR A O 1
ATOM 2049 N N . ALA A 1 259 ? 9.443 -1.751 -1.933 1.00 82.44 259 ALA A N 1
ATOM 2050 C CA . ALA A 1 259 ? 8.844 -3.000 -1.446 1.00 82.44 259 ALA A CA 1
ATOM 2051 C C . ALA A 1 259 ? 8.971 -4.155 -2.464 1.00 82.44 259 ALA A C 1
ATOM 2053 O O . ALA A 1 259 ? 9.146 -5.307 -2.079 1.00 82.44 259 ALA A O 1
ATOM 2054 N N . GLN A 1 260 ? 8.986 -3.834 -3.766 1.00 88.00 260 GLN A N 1
ATOM 2055 C CA . GLN A 1 260 ? 9.177 -4.800 -4.848 1.00 88.00 260 GLN A CA 1
ATOM 2056 C C . GLN A 1 260 ? 10.491 -5.584 -4.707 1.00 88.00 260 GLN A C 1
ATOM 2058 O O . GLN A 1 260 ? 10.492 -6.786 -4.953 1.00 88.00 260 GLN A O 1
ATOM 2063 N N . ALA A 1 261 ? 11.590 -4.940 -4.293 1.00 88.88 261 ALA A N 1
ATOM 2064 C CA . ALA A 1 261 ? 12.883 -5.614 -4.138 1.00 88.88 261 ALA A CA 1
ATOM 2065 C C . ALA A 1 261 ? 12.829 -6.710 -3.072 1.00 88.88 261 ALA A C 1
ATOM 2067 O O . ALA A 1 261 ? 13.295 -7.827 -3.296 1.00 88.88 261 ALA A O 1
ATOM 2068 N N . LYS A 1 262 ? 12.188 -6.407 -1.939 1.00 86.94 262 LYS A N 1
ATOM 2069 C CA . LYS A 1 262 ? 11.965 -7.365 -0.856 1.00 86.94 262 LYS A CA 1
ATOM 2070 C C . LYS A 1 262 ? 11.156 -8.565 -1.345 1.00 86.94 262 LYS A C 1
ATOM 2072 O O . LYS A 1 262 ? 11.589 -9.699 -1.166 1.00 86.94 262 LYS A O 1
ATOM 2077 N N . TYR A 1 263 ? 10.024 -8.328 -2.006 1.00 90.69 263 TYR A N 1
ATOM 2078 C CA . TYR A 1 263 ? 9.161 -9.415 -2.470 1.00 90.69 263 TYR A CA 1
ATOM 2079 C C . TYR A 1 263 ? 9.812 -10.272 -3.556 1.00 90.69 263 TYR A C 1
ATOM 2081 O O . TYR A 1 263 ? 9.708 -11.495 -3.514 1.00 90.69 263 TYR A O 1
ATOM 2089 N N . VAL A 1 264 ? 10.541 -9.670 -4.499 1.00 91.94 264 VAL A N 1
ATOM 2090 C CA . VAL A 1 264 ? 11.290 -10.444 -5.502 1.00 91.94 264 VAL A CA 1
ATOM 2091 C C . VAL A 1 264 ? 12.367 -11.292 -4.825 1.00 91.94 264 VAL A C 1
ATOM 2093 O O . VAL A 1 264 ? 12.477 -12.477 -5.129 1.00 91.94 264 VAL A O 1
ATOM 2096 N N . SER A 1 265 ? 13.105 -10.733 -3.862 1.00 89.69 265 SER A N 1
ATOM 2097 C CA . SER A 1 265 ? 14.094 -11.486 -3.082 1.00 89.69 265 SER A CA 1
ATOM 2098 C C . SER A 1 265 ? 13.461 -12.665 -2.332 1.00 89.69 265 SER A C 1
ATOM 2100 O O . SER A 1 265 ? 14.002 -13.766 -2.379 1.00 89.69 265 SER A O 1
ATOM 2102 N N . ALA A 1 266 ? 12.303 -12.455 -1.698 1.00 87.88 266 ALA A N 1
ATOM 2103 C CA . ALA A 1 266 ? 11.608 -13.470 -0.906 1.00 87.88 266 ALA A CA 1
ATOM 2104 C C . ALA A 1 266 ? 10.985 -14.596 -1.752 1.00 87.88 266 ALA A C 1
ATOM 2106 O O . ALA A 1 266 ? 11.077 -15.759 -1.373 1.00 87.88 266 ALA A O 1
ATOM 2107 N N . PHE A 1 267 ? 10.360 -14.277 -2.892 1.00 90.88 267 PHE A N 1
ATOM 2108 C CA . PHE A 1 267 ? 9.602 -15.263 -3.678 1.00 90.88 267 PHE A CA 1
ATOM 2109 C C . PHE A 1 267 ? 10.365 -15.860 -4.863 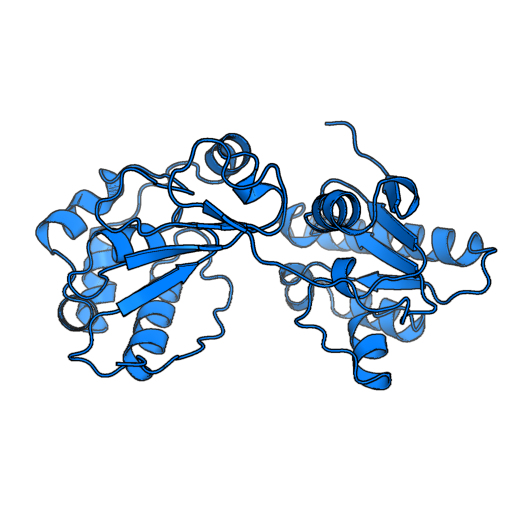1.00 90.88 267 PHE A C 1
ATOM 2111 O O . PHE A 1 267 ? 10.084 -16.983 -5.273 1.00 90.88 267 PHE A O 1
ATOM 2118 N N . LEU A 1 268 ? 11.281 -15.097 -5.461 1.00 91.12 268 LEU A N 1
ATOM 2119 C CA . LEU A 1 268 ? 11.916 -15.433 -6.740 1.00 91.12 268 LEU A CA 1
ATOM 2120 C C . LEU A 1 268 ? 13.448 -15.533 -6.644 1.00 91.12 268 LEU A C 1
ATOM 2122 O O . LEU A 1 268 ? 14.073 -16.176 -7.489 1.00 91.12 268 LEU A O 1
ATOM 2126 N N . GLY A 1 269 ? 14.046 -14.915 -5.622 1.00 89.25 269 GLY A N 1
ATOM 2127 C CA . GLY A 1 269 ? 15.481 -14.921 -5.352 1.00 89.25 269 GLY A CA 1
ATOM 2128 C C . GLY A 1 269 ? 16.274 -13.836 -6.091 1.00 89.25 269 GLY A C 1
ATOM 2129 O O . GLY A 1 269 ? 15.854 -13.288 -7.112 1.00 89.25 269 GLY A O 1
ATOM 2130 N N . ALA A 1 270 ? 17.476 -13.552 -5.579 1.00 87.06 270 ALA A N 1
ATOM 2131 C CA . ALA A 1 270 ? 18.369 -12.502 -6.082 1.00 87.06 270 ALA A CA 1
ATOM 2132 C C . ALA A 1 270 ? 18.670 -12.551 -7.600 1.00 87.06 270 ALA A C 1
ATOM 2134 O O . ALA A 1 270 ? 18.688 -11.486 -8.214 1.00 87.06 270 ALA A O 1
ATOM 2135 N N . PRO A 1 271 ? 18.836 -13.722 -8.257 1.00 90.94 271 PRO A N 1
ATOM 2136 C CA . PRO A 1 271 ? 19.101 -13.774 -9.700 1.00 90.94 271 PRO A CA 1
ATOM 2137 C C . PRO A 1 271 ? 17.991 -13.181 -10.577 1.00 90.94 271 PRO A C 1
ATOM 2139 O O . PRO A 1 271 ? 18.222 -12.898 -11.749 1.00 90.94 271 PRO A O 1
ATOM 2142 N N . ARG A 1 272 ? 16.778 -13.011 -10.035 1.00 92.06 272 ARG A N 1
ATOM 2143 C CA . ARG A 1 272 ? 15.615 -12.480 -10.761 1.00 92.06 272 ARG A CA 1
ATOM 2144 C C . ARG A 1 272 ? 15.547 -10.954 -10.729 1.00 92.06 272 ARG A C 1
ATOM 2146 O O . ARG A 1 272 ? 14.610 -10.380 -11.276 1.00 92.06 272 ARG A O 1
ATOM 2153 N N . MET A 1 273 ? 16.519 -10.295 -10.101 1.00 94.25 273 MET A N 1
ATOM 2154 C CA . MET A 1 273 ? 16.509 -8.858 -9.870 1.00 94.25 273 MET A CA 1
ATOM 2155 C C . MET A 1 273 ? 17.857 -8.211 -10.188 1.00 94.25 273 MET A C 1
ATOM 2157 O O . MET A 1 273 ? 18.918 -8.764 -9.914 1.00 94.25 273 MET A O 1
ATOM 2161 N N . THR A 1 274 ? 17.814 -6.979 -10.685 1.00 93.81 274 THR A N 1
ATOM 2162 C CA . THR A 1 274 ? 18.937 -6.039 -10.638 1.00 93.81 274 THR A CA 1
ATOM 2163 C C . THR A 1 274 ? 18.483 -4.785 -9.907 1.00 93.81 274 THR A C 1
ATOM 2165 O O . THR A 1 274 ? 17.523 -4.139 -10.330 1.00 93.81 274 THR A O 1
ATOM 2168 N N . GLN A 1 275 ? 19.160 -4.447 -8.810 1.00 91.75 275 GLN A N 1
ATOM 2169 C CA . GLN A 1 275 ? 18.859 -3.256 -8.021 1.00 91.75 275 GLN A CA 1
ATOM 2170 C C . GLN A 1 275 ? 19.904 -2.163 -8.276 1.00 91.75 275 GLN A C 1
ATOM 2172 O O . GLN A 1 275 ? 21.104 -2.405 -8.174 1.00 91.75 275 GLN A O 1
ATOM 2177 N N . TYR A 1 276 ? 19.440 -0.957 -8.593 1.00 90.19 276 TYR A N 1
ATOM 2178 C CA . TYR A 1 276 ? 20.255 0.212 -8.909 1.00 90.19 276 TYR A CA 1
ATOM 2179 C C . TYR A 1 276 ? 20.141 1.242 -7.778 1.00 90.19 276 TYR A C 1
ATOM 2181 O O . TYR A 1 276 ? 19.033 1.602 -7.381 1.00 90.19 276 TYR A O 1
ATOM 2189 N N . GLY A 1 277 ? 21.275 1.737 -7.270 1.00 76.44 277 GLY A N 1
ATOM 2190 C CA . GLY A 1 277 ? 21.307 2.794 -6.248 1.00 76.44 277 GLY A CA 1
ATOM 2191 C C . GLY A 1 277 ? 20.871 2.342 -4.847 1.00 76.44 277 GLY A C 1
ATOM 2192 O O . GLY A 1 277 ? 20.074 3.019 -4.206 1.00 76.44 277 GLY A O 1
ATOM 2193 N N . SER A 1 278 ? 21.353 1.185 -4.378 1.00 55.69 278 SER A N 1
ATOM 2194 C CA . SER A 1 278 ? 20.989 0.598 -3.077 1.00 55.69 278 SER A CA 1
ATOM 2195 C C . SER A 1 278 ? 21.764 1.142 -1.862 1.00 55.69 278 SER A C 1
ATOM 2197 O O . SER A 1 278 ? 21.467 0.725 -0.740 1.00 55.69 278 SER A O 1
ATOM 2199 N N . ALA A 1 279 ? 22.734 2.041 -2.051 1.00 41.47 279 ALA A N 1
ATOM 2200 C CA . ALA A 1 279 ? 23.548 2.586 -0.963 1.00 41.47 279 ALA A CA 1
ATOM 2201 C C . ALA A 1 279 ? 22.960 3.904 -0.423 1.00 41.47 279 ALA A C 1
ATOM 2203 O O . ALA A 1 279 ? 22.846 4.866 -1.175 1.00 41.47 279 ALA A O 1
ATOM 2204 N N . GLU A 1 280 ? 22.587 3.830 0.862 1.00 40.31 280 GLU A N 1
ATOM 2205 C CA . GLU A 1 280 ? 22.187 4.861 1.849 1.00 40.31 280 GLU A CA 1
ATOM 2206 C C . GLU A 1 280 ? 21.240 5.997 1.427 1.00 40.31 280 GLU A C 1
ATOM 2208 O O . GLU A 1 280 ? 21.646 6.961 0.745 1.00 40.31 280 GLU A O 1
#

Foldseek 3Di:
DDDDDDDDDQDDLPAADLQSLLVVLVVVLVRDDLPAADADEEAFLQGPNSLQLLQFPSYQAYEHEHDFVVQLDQPVVVVVSPLDDHPLVVNVVSCVVSVNCVSRVGDPVCSSVSSVPDRGRDCLPRNRYDAYEDQFDSGNPPHPRYHYDPAAQPDQDAQAEEEEEDALCVVDVDPVSQVVVLVVVLVVVVVCVVPPPPPGQYAYDHDPVNVVVHDPVSVVSNVVVVRHPVVV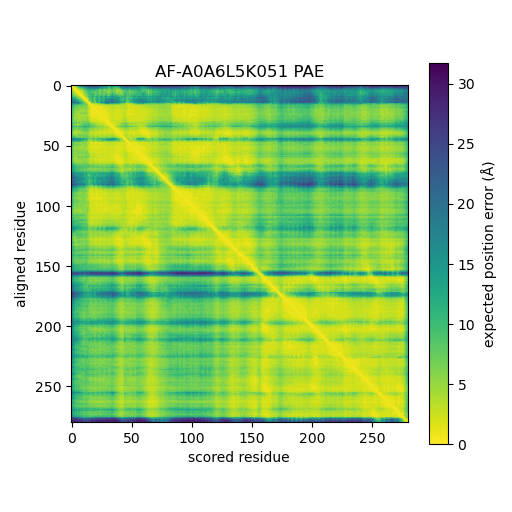CVVVVNPPVDLVLSPNHQAYEYEERDSNVRSVCGRPNDVRYDYHPDDD